Protein AF-A0A8T5JIZ9-F1 (afdb_monomer_lite)

Sequence (324 aa):
MKLLDELLSQDEPTQNFVRNAIKQELGRIDITTEAFEKAYTYAKLVKEISGLPNMECGGYLTIPKDCTDRIARDAFLASDQDVREGLFQIQAKDVIKAGKEISAKGHRVVGWWHSHGMMDTFFSNLDDQGQETVLNEIAGSNHIIISQEEEIADPQVISEGKILVISDPSNPGRRYELEFNRKPLFVQGTRFKLIEDKKISFSYGLVVNCQPGKRKPYAEIATQEYCGFCKQSTYDSRVVGVRLHDSGAFYLDETKMKEEIKKKVKMRGILSKMLGGIFGNGLGQNKLLGDEAFGDSENKSDSHESLPYAIRISNEPIPPKQKE

Radius of gyration: 26.86 Å; chains: 1; bounding box: 62×49×98 Å

Foldseek 3Di:
DVVVVVVVPPDDPQVVVVVVVCCVQVQAAAEAPAQLVLQLLLLQLQCVVLVDQFKKFKAFFKDALPDPDRYRYHGGGFFQWAIDRQDGADDLVSLVVVQVVQVVVRMGTQAMEMERRQDDADDDPRNVVVQVSNQVNRQVRAWDKDKGKDKQAQWDWDFDWQWIWTARPVHRVDIDIDGHPGRDPDDDDRIDIFIDIWIKGKHKYWYAYNHPPDGDIWIKMWIWTDDVPDPDIDIDMDTHYYDYDYPDDDDDPSVVSSVVCVRGYDHPDDPCVVVVVVDDPDDDDDDDDDDDDDDDDDDDDDDDDDDDDDGDDDPDDDPDDDDD

pLDDT: mean 81.52, std 21.02, range [32.69, 98.69]

Structure (mmCIF, N/CA/C/O backbone):
data_AF-A0A8T5JIZ9-F1
#
_entry.id   AF-A0A8T5JIZ9-F1
#
loop_
_atom_site.group_PDB
_atom_site.id
_atom_site.type_symbol
_atom_site.label_atom_id
_atom_site.label_alt_id
_atom_site.label_comp_id
_atom_site.label_asym_id
_atom_site.label_entity_id
_atom_site.label_seq_id
_atom_site.pdbx_PDB_ins_code
_atom_site.Cartn_x
_atom_site.Cartn_y
_atom_site.Cartn_z
_atom_site.occupancy
_atom_site.B_iso_or_equiv
_atom_site.auth_seq_id
_atom_site.auth_comp_id
_atom_site.auth_asym_id
_atom_site.auth_atom_id
_atom_site.pdbx_PDB_model_num
ATOM 1 N N . MET A 1 1 ? 5.053 30.537 31.139 1.00 53.56 1 MET A N 1
ATOM 2 C CA . MET A 1 1 ? 3.811 30.446 30.342 1.00 53.56 1 MET A CA 1
ATOM 3 C C . MET A 1 1 ? 3.749 29.233 29.403 1.00 53.56 1 MET A C 1
ATOM 5 O O . MET A 1 1 ? 2.670 28.975 28.917 1.00 53.56 1 MET A O 1
ATOM 9 N N . LYS A 1 2 ? 4.823 28.445 29.191 1.00 53.16 2 LYS A N 1
ATOM 10 C CA . LYS A 1 2 ? 4.775 27.205 28.376 1.00 53.16 2 LYS A CA 1
ATOM 11 C C . LYS A 1 2 ? 4.118 25.992 29.063 1.00 53.16 2 LYS A C 1
ATOM 13 O O . LYS A 1 2 ? 3.648 25.094 28.388 1.00 53.16 2 LYS A O 1
ATOM 18 N N . LEU A 1 3 ? 4.049 26.000 30.398 1.00 65.19 3 LEU A N 1
ATOM 19 C CA . LEU A 1 3 ? 3.593 24.855 31.196 1.00 65.19 3 LEU A CA 1
ATOM 20 C C . LEU A 1 3 ? 2.087 24.562 31.058 1.00 65.19 3 LEU A C 1
ATOM 22 O O . LEU A 1 3 ? 1.674 23.423 31.217 1.00 65.19 3 LEU A O 1
ATOM 26 N N . LEU A 1 4 ? 1.268 25.590 30.797 1.00 48.66 4 LEU A N 1
ATOM 27 C CA . LEU A 1 4 ? -0.185 25.434 30.693 1.00 48.66 4 LEU A CA 1
ATOM 28 C C . LEU A 1 4 ? -0.578 24.857 29.328 1.00 48.66 4 LEU A C 1
ATOM 30 O O . LEU A 1 4 ? -1.391 23.945 29.276 1.00 48.66 4 LEU A O 1
ATOM 34 N N . ASP A 1 5 ? 0.067 25.312 28.252 1.00 53.41 5 ASP A N 1
ATOM 35 C CA . ASP A 1 5 ? -0.140 24.756 26.912 1.00 53.41 5 ASP A CA 1
ATOM 36 C C . ASP A 1 5 ? 0.379 23.310 26.818 1.00 53.41 5 ASP A C 1
ATOM 38 O O . ASP A 1 5 ? -0.256 22.480 26.179 1.00 53.41 5 ASP A O 1
ATOM 42 N N . GLU A 1 6 ? 1.471 22.958 27.512 1.00 49.75 6 GLU A N 1
ATOM 43 C CA . GLU A 1 6 ? 1.947 21.565 27.643 1.00 49.75 6 GLU A CA 1
ATOM 44 C C . GLU A 1 6 ? 1.004 20.672 28.465 1.00 49.75 6 GLU A C 1
ATOM 46 O O . GLU A 1 6 ? 0.878 19.487 28.174 1.00 49.75 6 GLU A O 1
ATOM 51 N N . LEU A 1 7 ? 0.328 21.218 29.482 1.00 51.53 7 LEU A N 1
ATOM 52 C CA . LEU A 1 7 ? -0.658 20.478 30.281 1.00 51.53 7 LEU A CA 1
ATOM 53 C C . LEU A 1 7 ? -1.994 20.306 29.548 1.00 51.53 7 LEU A C 1
ATOM 55 O O . LEU A 1 7 ? -2.659 19.293 29.733 1.00 51.53 7 LEU A O 1
ATOM 59 N N . LEU A 1 8 ? -2.372 21.271 28.707 1.00 53.38 8 LEU A N 1
ATOM 60 C CA . LEU A 1 8 ? -3.592 21.227 27.895 1.00 53.38 8 LEU A CA 1
ATOM 61 C C . LEU A 1 8 ? -3.411 20.480 26.563 1.00 53.38 8 LEU A C 1
ATOM 63 O O . LEU A 1 8 ? -4.402 20.137 25.929 1.00 53.38 8 LEU A O 1
ATOM 67 N N . SER A 1 9 ? -2.168 20.218 26.144 1.00 51.88 9 SER A N 1
ATOM 68 C CA . SER A 1 9 ? -1.833 19.428 24.947 1.00 51.88 9 SER A CA 1
ATOM 69 C C . SER A 1 9 ? -1.458 17.979 25.254 1.00 51.88 9 SER A C 1
ATOM 71 O O . SER A 1 9 ? -1.006 17.263 24.360 1.00 51.88 9 SER A O 1
ATOM 73 N N . GLN A 1 10 ? -1.648 17.520 26.496 1.00 49.59 10 GLN A N 1
ATOM 74 C CA . GLN A 1 10 ? -1.549 16.094 26.783 1.00 49.59 10 GLN A CA 1
ATOM 75 C C . GLN A 1 10 ? -2.705 15.390 26.076 1.00 49.59 10 GLN A C 1
ATOM 77 O O . GLN A 1 10 ? -3.838 15.413 26.552 1.00 49.59 10 GLN A O 1
ATOM 82 N N . ASP A 1 11 ? -2.401 14.807 24.913 1.00 52.09 11 ASP A N 1
ATOM 83 C CA . ASP A 1 11 ? -3.299 13.909 24.194 1.00 52.09 11 ASP A CA 1
ATOM 84 C C . ASP A 1 11 ? -3.942 12.942 25.191 1.00 52.09 11 ASP A C 1
ATOM 86 O O . ASP A 1 11 ? -3.248 12.370 26.044 1.00 52.09 11 ASP A O 1
ATOM 90 N N . GLU A 1 12 ? -5.258 12.753 25.080 1.00 58.47 12 GLU A N 1
ATOM 91 C CA . GLU A 1 12 ? -5.979 11.858 25.978 1.00 58.47 12 GLU A CA 1
ATOM 92 C C . GLU A 1 12 ? -5.277 10.484 26.024 1.00 58.47 12 GLU A C 1
ATOM 94 O O . GLU A 1 12 ? -4.864 9.964 24.978 1.00 58.47 12 GLU A O 1
ATOM 99 N N . PRO A 1 13 ? -5.115 9.863 27.210 1.00 61.31 13 PRO A N 1
ATOM 100 C CA . PRO A 1 13 ? -4.385 8.599 27.375 1.00 61.31 13 PRO A CA 1
ATOM 101 C C . PRO A 1 13 ? -4.813 7.497 26.389 1.00 61.31 13 PRO A C 1
ATOM 103 O O . PRO A 1 13 ? -3.996 6.689 25.940 1.00 61.31 13 PRO A O 1
ATOM 106 N N . THR A 1 14 ? -6.088 7.510 26.006 1.00 60.59 14 THR A N 1
ATOM 107 C CA . THR A 1 14 ? -6.727 6.643 25.012 1.00 60.59 14 THR A CA 1
ATOM 108 C C . THR A 1 14 ? -6.141 6.800 23.605 1.00 60.59 14 THR A C 1
ATOM 110 O O . THR A 1 14 ? -5.888 5.799 22.930 1.00 60.59 14 THR A O 1
ATOM 113 N N . GLN A 1 15 ? -5.832 8.022 23.164 1.00 65.25 15 GLN A N 1
ATOM 114 C CA . GLN A 1 15 ? -5.218 8.268 21.853 1.00 65.25 15 GLN A CA 1
ATOM 115 C C . GLN A 1 15 ? -3.785 7.726 21.784 1.00 65.25 15 GLN A C 1
ATOM 117 O O . GLN A 1 15 ? -3.369 7.170 20.764 1.00 65.25 15 GLN A O 1
ATOM 122 N N . ASN A 1 16 ? -3.035 7.820 22.884 1.00 70.88 16 ASN A N 1
ATOM 123 C CA . ASN A 1 16 ? -1.671 7.296 22.954 1.00 70.88 16 ASN A CA 1
ATOM 124 C C . ASN A 1 16 ? -1.624 5.764 22.859 1.00 70.88 16 ASN A C 1
ATOM 126 O O . ASN A 1 16 ? -0.725 5.223 22.209 1.00 70.88 16 ASN A O 1
ATOM 130 N N . PHE A 1 17 ? -2.604 5.060 23.437 1.00 72.56 17 PHE A N 1
ATOM 131 C CA . PHE A 1 17 ? -2.715 3.606 23.299 1.00 72.56 17 PHE A CA 1
ATOM 132 C C . PHE A 1 17 ? -2.918 3.190 21.837 1.00 72.56 17 PHE A C 1
ATOM 134 O O . PHE A 1 17 ? -2.137 2.393 21.315 1.00 72.56 17 PHE A O 1
ATOM 141 N N . VAL A 1 18 ? -3.906 3.780 21.155 1.00 70.62 18 VAL A N 1
ATOM 142 C CA . VAL A 1 18 ? -4.209 3.481 19.744 1.00 70.62 18 VAL A CA 1
ATOM 143 C C . VAL A 1 18 ? -2.991 3.764 18.868 1.00 70.62 18 VAL A C 1
ATOM 145 O O . VAL A 1 18 ? -2.578 2.908 18.088 1.00 70.62 18 VAL A O 1
ATOM 148 N N . ARG A 1 19 ? -2.332 4.917 19.047 1.00 74.19 19 ARG A N 1
ATOM 149 C CA . ARG A 1 19 ? -1.108 5.252 18.301 1.00 74.19 19 ARG A CA 1
ATOM 150 C C . ARG A 1 19 ? 0.013 4.236 18.534 1.00 74.19 19 ARG A C 1
ATOM 152 O O . ARG A 1 19 ? 0.710 3.889 17.581 1.00 74.19 19 ARG A O 1
ATOM 159 N N . ASN A 1 20 ? 0.197 3.750 19.762 1.00 77.31 20 ASN A N 1
ATOM 160 C CA . ASN A 1 20 ? 1.211 2.741 20.078 1.00 77.31 20 ASN A CA 1
ATOM 161 C C . ASN A 1 20 ? 0.877 1.372 19.476 1.00 77.31 20 ASN A C 1
ATOM 163 O O . ASN A 1 20 ? 1.763 0.745 18.898 1.00 77.31 20 ASN A O 1
ATOM 167 N N . ALA A 1 21 ? -0.384 0.943 19.533 1.00 75.88 21 ALA A N 1
ATOM 168 C CA . ALA A 1 21 ? -0.843 -0.279 18.878 1.00 75.88 21 ALA A CA 1
ATOM 169 C C . ALA A 1 21 ? -0.662 -0.193 17.352 1.00 75.88 21 ALA A C 1
ATOM 171 O O . ALA A 1 21 ? -0.077 -1.090 16.748 1.00 75.88 21 ALA A O 1
ATOM 172 N N . ILE A 1 22 ? -1.029 0.939 16.735 1.00 76.88 22 ILE A N 1
ATOM 173 C CA . ILE A 1 22 ? -0.754 1.208 15.316 1.00 76.88 22 ILE A CA 1
ATOM 174 C C . ILE A 1 22 ? 0.750 1.139 15.041 1.00 76.88 22 ILE A C 1
ATOM 176 O O . ILE A 1 22 ? 1.154 0.545 14.054 1.00 76.88 22 ILE A O 1
ATOM 180 N N . LYS A 1 23 ? 1.614 1.712 15.888 1.00 76.94 23 LYS A N 1
ATOM 181 C CA . LYS A 1 23 ? 3.075 1.619 15.698 1.00 76.94 23 LYS A CA 1
ATOM 182 C C . LYS A 1 23 ? 3.590 0.179 15.776 1.00 76.94 23 LYS A C 1
ATOM 184 O O . LYS A 1 23 ? 4.519 -0.159 15.050 1.00 76.94 23 LYS A O 1
ATOM 189 N N . GLN A 1 24 ? 3.025 -0.655 16.644 1.00 81.44 24 GLN A N 1
ATOM 190 C CA . GLN A 1 24 ? 3.414 -2.062 16.758 1.00 81.44 24 GLN A CA 1
ATOM 191 C C . GLN A 1 24 ? 2.958 -2.871 15.537 1.00 81.44 24 GLN A C 1
ATOM 193 O O . GLN A 1 24 ? 3.751 -3.627 14.972 1.00 81.44 24 GLN A O 1
ATOM 198 N N . GLU A 1 25 ? 1.721 -2.657 15.088 1.00 85.69 25 GLU A N 1
ATOM 199 C CA . GLU A 1 25 ? 1.118 -3.389 13.970 1.00 85.69 25 GLU A CA 1
ATOM 200 C C . GLU A 1 25 ? 1.552 -2.873 12.586 1.00 85.69 25 GLU A C 1
ATOM 202 O O . GLU A 1 25 ? 1.707 -3.659 11.649 1.00 85.69 25 GLU A O 1
ATOM 207 N N . LEU A 1 26 ? 1.776 -1.564 12.454 1.00 91.38 26 LEU A N 1
ATOM 208 C CA . LEU A 1 26 ? 2.048 -0.822 11.214 1.00 91.38 26 LEU A CA 1
ATOM 209 C C . LEU A 1 26 ? 3.331 0.028 11.325 1.00 91.38 26 LEU A C 1
ATOM 211 O O . LEU A 1 26 ? 3.419 1.140 10.810 1.00 91.38 26 LEU A O 1
ATOM 215 N N . GLY A 1 27 ? 4.354 -0.488 12.011 1.00 93.25 27 GLY A N 1
ATOM 216 C CA . GLY A 1 27 ? 5.662 0.175 12.146 1.00 93.25 27 GLY A CA 1
ATOM 217 C C . GLY A 1 27 ? 6.609 -0.006 10.953 1.00 93.25 27 GLY A C 1
ATOM 218 O O . GLY A 1 27 ? 7.747 0.464 10.994 1.00 93.25 27 GLY A O 1
ATOM 219 N N . ARG A 1 28 ? 6.188 -0.752 9.927 1.00 96.56 28 ARG A N 1
ATOM 220 C CA . ARG A 1 28 ? 6.963 -1.109 8.729 1.00 96.56 28 ARG A CA 1
ATOM 221 C C . ARG A 1 28 ? 6.044 -1.617 7.625 1.00 96.56 28 ARG A C 1
ATOM 223 O O . ARG A 1 28 ? 4.983 -2.162 7.922 1.00 96.56 28 ARG A O 1
ATOM 230 N N . ILE A 1 29 ? 6.494 -1.497 6.381 1.00 97.94 29 ILE A N 1
ATOM 231 C CA . ILE A 1 29 ? 5.903 -2.201 5.241 1.00 97.94 29 ILE A CA 1
ATOM 232 C C . ILE A 1 29 ? 6.473 -3.618 5.210 1.00 97.94 29 ILE A C 1
ATOM 234 O O . ILE A 1 29 ? 7.692 -3.800 5.212 1.00 97.94 29 ILE A O 1
ATOM 238 N N . ASP A 1 30 ? 5.597 -4.613 5.152 1.00 98.00 30 ASP A N 1
ATOM 239 C CA . ASP A 1 30 ? 5.961 -6.007 4.927 1.00 98.00 30 ASP A CA 1
ATOM 240 C C . ASP A 1 30 ? 5.699 -6.356 3.448 1.00 98.00 30 ASP A C 1
ATOM 242 O O . ASP A 1 30 ? 4.573 -6.256 2.962 1.00 98.00 30 ASP A O 1
ATOM 246 N N . ILE A 1 31 ? 6.744 -6.738 2.710 1.00 98.62 31 ILE A N 1
ATOM 247 C CA . ILE A 1 31 ? 6.687 -7.031 1.268 1.00 98.62 31 ILE A CA 1
ATOM 248 C C . ILE A 1 31 ? 7.554 -8.248 0.941 1.00 98.62 31 ILE A C 1
ATOM 250 O O . ILE A 1 31 ? 8.585 -8.472 1.565 1.00 98.62 31 ILE A O 1
ATOM 254 N N . THR A 1 32 ? 7.151 -9.055 -0.030 1.00 98.62 32 THR A N 1
ATOM 255 C CA . THR A 1 32 ? 7.976 -10.161 -0.532 1.00 98.62 32 THR A CA 1
ATOM 256 C C . THR A 1 32 ? 9.166 -9.660 -1.347 1.00 98.62 32 THR A C 1
ATOM 258 O O . THR A 1 32 ? 9.094 -8.615 -1.999 1.00 98.62 32 THR A O 1
ATOM 261 N N . THR A 1 33 ? 10.257 -10.427 -1.358 1.00 98.38 33 THR A N 1
ATOM 262 C CA . THR A 1 33 ? 11.420 -10.143 -2.210 1.00 98.38 33 THR A CA 1
ATOM 263 C C . THR A 1 33 ? 11.019 -10.060 -3.685 1.00 98.38 33 THR A C 1
ATOM 265 O O . THR A 1 33 ? 11.451 -9.140 -4.371 1.00 98.38 33 THR A O 1
ATOM 268 N N . GLU A 1 34 ? 10.144 -10.948 -4.167 1.00 98.31 34 GLU A N 1
ATOM 269 C CA . GLU A 1 34 ? 9.645 -10.915 -5.548 1.00 98.31 34 GLU A CA 1
ATOM 270 C C . GLU A 1 34 ? 8.941 -9.595 -5.893 1.00 98.31 34 GLU A C 1
ATOM 272 O O . GLU A 1 34 ? 9.324 -8.936 -6.861 1.00 98.31 34 GLU A O 1
ATOM 277 N N . ALA A 1 35 ? 7.954 -9.165 -5.097 1.00 98.56 35 ALA A N 1
ATOM 278 C CA . ALA A 1 35 ? 7.239 -7.911 -5.344 1.00 98.56 35 ALA A CA 1
ATOM 279 C C . ALA A 1 35 ? 8.186 -6.703 -5.332 1.00 98.56 35 ALA A C 1
ATOM 281 O O . ALA A 1 35 ? 8.102 -5.820 -6.190 1.00 98.56 35 ALA A O 1
ATOM 282 N N . PHE A 1 36 ? 9.123 -6.689 -4.383 1.00 98.44 36 PHE A N 1
ATOM 283 C CA . PHE A 1 36 ? 10.135 -5.647 -4.273 1.00 98.44 36 PHE A CA 1
ATOM 284 C C . PHE A 1 36 ? 11.043 -5.597 -5.512 1.00 98.44 36 PHE A C 1
ATOM 286 O O . PHE A 1 36 ? 11.220 -4.538 -6.118 1.00 98.44 36 PHE A O 1
ATOM 293 N N . GLU A 1 37 ? 11.582 -6.740 -5.940 1.00 98.06 37 GLU A N 1
ATOM 294 C CA . GLU A 1 37 ? 12.436 -6.834 -7.127 1.00 98.06 37 GLU A CA 1
ATOM 295 C C . GLU A 1 37 ? 11.673 -6.498 -8.413 1.00 98.06 37 GLU A C 1
ATOM 297 O O . GLU A 1 37 ? 12.216 -5.837 -9.303 1.00 98.06 37 GLU A O 1
ATOM 302 N N . LYS A 1 38 ? 10.395 -6.869 -8.499 1.00 98.50 38 LYS A N 1
ATOM 303 C CA . LYS A 1 38 ? 9.531 -6.554 -9.638 1.00 98.50 38 LYS A CA 1
ATOM 304 C C . LYS A 1 38 ? 9.312 -5.046 -9.793 1.00 98.50 38 LYS A C 1
ATOM 306 O O . LYS A 1 38 ? 9.466 -4.539 -10.904 1.00 98.50 38 LYS A O 1
ATOM 311 N N . ALA A 1 39 ? 9.060 -4.310 -8.705 1.00 98.56 39 ALA A N 1
ATOM 312 C CA . ALA A 1 39 ? 8.958 -2.844 -8.730 1.00 98.56 39 ALA A CA 1
ATOM 313 C C . ALA A 1 39 ? 10.257 -2.176 -9.231 1.00 98.56 39 ALA A C 1
ATOM 315 O O . ALA A 1 39 ? 10.230 -1.351 -10.148 1.00 98.56 39 ALA A O 1
ATOM 316 N N . TYR A 1 40 ? 11.417 -2.589 -8.702 1.00 98.19 40 TYR A N 1
ATOM 317 C CA . TYR A 1 40 ? 12.726 -2.111 -9.177 1.00 98.19 40 TYR A CA 1
ATOM 318 C C . TYR A 1 40 ? 12.980 -2.445 -10.651 1.00 98.19 40 TYR A C 1
ATOM 320 O O . TYR A 1 40 ? 13.558 -1.644 -11.391 1.00 98.19 40 TYR A O 1
ATOM 328 N N . THR A 1 41 ? 12.548 -3.627 -11.085 1.00 98.12 41 THR A N 1
ATOM 329 C CA . THR A 1 41 ? 12.731 -4.085 -12.462 1.00 98.12 41 THR A CA 1
ATOM 330 C C . THR A 1 41 ? 11.887 -3.249 -13.416 1.00 98.12 41 THR A C 1
ATOM 332 O O . THR A 1 41 ? 12.421 -2.772 -14.413 1.00 98.12 41 THR A O 1
ATOM 335 N N . TYR A 1 42 ? 10.625 -2.952 -13.090 1.00 98.31 42 TYR A N 1
ATOM 336 C CA . TYR A 1 42 ? 9.831 -2.006 -13.880 1.00 98.31 42 TYR A CA 1
ATOM 337 C C . TYR A 1 42 ? 10.504 -0.632 -13.984 1.00 98.31 42 TYR A C 1
ATOM 339 O O . TYR A 1 42 ? 10.638 -0.124 -15.096 1.00 98.31 42 TYR A O 1
ATOM 347 N N . ALA A 1 43 ? 11.000 -0.072 -12.874 1.00 97.31 43 ALA A N 1
ATOM 348 C CA . ALA A 1 43 ? 11.698 1.218 -12.876 1.00 97.31 43 ALA A CA 1
ATOM 349 C C . ALA A 1 43 ? 12.911 1.225 -13.828 1.00 97.31 43 ALA A C 1
ATOM 351 O O . ALA A 1 43 ? 13.070 2.125 -14.656 1.00 97.31 43 ALA A O 1
ATOM 352 N N . LYS A 1 44 ? 13.749 0.181 -13.760 1.00 97.62 44 LYS A N 1
ATOM 353 C CA . LYS A 1 44 ? 14.898 -0.016 -14.661 1.00 97.62 44 LYS A CA 1
ATOM 354 C C . LYS A 1 44 ? 14.455 -0.107 -16.123 1.00 97.62 44 LYS A C 1
ATOM 356 O O . LYS A 1 44 ? 15.036 0.552 -16.985 1.00 97.62 44 LYS A O 1
ATOM 361 N N . LEU A 1 45 ? 13.448 -0.930 -16.404 1.00 97.19 45 LEU A N 1
ATOM 362 C CA . LEU A 1 45 ? 12.985 -1.207 -17.762 1.00 97.19 45 LEU A CA 1
ATOM 363 C C . LEU A 1 45 ? 12.300 0.004 -18.401 1.00 97.19 45 LEU A C 1
ATOM 365 O O . LEU A 1 45 ? 12.479 0.243 -19.592 1.00 97.19 45 LEU A O 1
ATOM 369 N N . VAL A 1 46 ? 11.561 0.801 -17.629 1.00 96.00 46 VAL A N 1
ATOM 370 C CA . VAL A 1 46 ? 10.945 2.046 -18.111 1.00 96.00 46 VAL A CA 1
ATOM 371 C C . VAL A 1 46 ? 12.009 3.063 -18.523 1.00 96.00 46 VAL A C 1
ATOM 373 O O . VAL A 1 46 ? 11.904 3.646 -19.606 1.00 96.00 46 VAL A O 1
ATOM 376 N N . LYS A 1 47 ? 13.073 3.229 -17.729 1.00 95.31 47 LYS A N 1
ATOM 377 C CA . LYS A 1 47 ? 14.245 4.027 -18.122 1.00 95.31 47 LYS A CA 1
ATOM 378 C C . LYS A 1 47 ? 14.896 3.486 -19.399 1.00 95.31 47 LYS A C 1
ATOM 380 O O . LYS A 1 47 ? 15.213 4.262 -20.294 1.00 95.31 47 LYS A O 1
ATOM 385 N N . GLU A 1 48 ? 15.098 2.171 -19.495 1.00 95.44 48 GLU A N 1
ATOM 386 C CA . GLU A 1 48 ? 15.712 1.543 -20.675 1.00 95.44 48 GLU A CA 1
ATOM 387 C C . GLU A 1 48 ? 14.888 1.788 -21.948 1.00 95.44 48 GLU A C 1
ATOM 389 O O . GLU A 1 48 ? 15.440 2.184 -22.971 1.00 95.44 48 GLU A O 1
ATOM 394 N N . ILE A 1 49 ? 13.568 1.586 -21.881 1.00 94.88 49 ILE A N 1
ATOM 395 C CA . ILE A 1 49 ? 12.658 1.747 -23.024 1.00 94.88 49 ILE A CA 1
ATOM 396 C C . ILE A 1 49 ? 12.542 3.217 -23.436 1.00 94.88 49 ILE A C 1
ATOM 398 O O . ILE A 1 49 ? 12.532 3.519 -24.628 1.00 94.88 49 ILE A O 1
ATOM 402 N N . SER A 1 50 ? 12.418 4.124 -22.464 1.00 93.38 50 SER A N 1
ATOM 403 C CA . SER A 1 50 ? 12.247 5.554 -22.740 1.00 93.38 50 SER A CA 1
ATOM 404 C C . SER A 1 50 ? 13.544 6.236 -23.171 1.00 93.38 50 SER A C 1
ATOM 406 O O . SER A 1 50 ? 13.494 7.233 -23.881 1.00 93.38 50 SER A O 1
ATOM 408 N N . GLY A 1 51 ? 14.703 5.738 -22.730 1.00 93.19 51 GLY A N 1
ATOM 409 C CA . GLY A 1 51 ? 15.989 6.418 -22.888 1.00 93.19 51 GLY A CA 1
ATOM 410 C C . GLY A 1 51 ? 16.138 7.681 -22.029 1.00 93.19 51 GLY A C 1
ATOM 411 O O . GLY A 1 51 ? 17.143 8.379 -22.160 1.00 93.19 51 GLY A O 1
ATOM 412 N N . LEU A 1 52 ? 15.170 7.985 -21.154 1.00 92.06 52 LEU A N 1
ATOM 413 C CA . LEU A 1 52 ? 15.170 9.174 -20.302 1.00 92.06 52 LEU A CA 1
ATOM 414 C C . LEU A 1 52 ? 15.547 8.806 -18.858 1.00 92.06 52 LEU A C 1
ATOM 416 O O . LEU A 1 52 ? 15.023 7.830 -18.316 1.00 92.06 52 LEU A O 1
ATOM 420 N N . PRO A 1 53 ? 16.459 9.557 -18.214 1.00 92.62 53 PRO A N 1
ATOM 421 C CA . PRO A 1 53 ? 17.013 9.181 -16.915 1.00 92.62 53 PRO A CA 1
ATOM 422 C C . PRO A 1 53 ? 15.987 9.240 -15.780 1.00 92.62 53 PRO A C 1
ATOM 424 O O . PRO A 1 53 ? 16.064 8.427 -14.862 1.00 92.62 53 PRO A O 1
ATOM 427 N N . ASN A 1 54 ? 15.033 10.169 -15.840 1.00 94.00 54 ASN A N 1
ATOM 428 C CA . ASN A 1 54 ? 14.092 10.437 -14.750 1.00 94.00 54 ASN A CA 1
ATOM 429 C C . ASN A 1 54 ? 12.654 10.071 -15.137 1.00 94.00 54 ASN A C 1
ATOM 431 O O . ASN A 1 54 ? 11.701 10.703 -14.685 1.00 94.00 54 ASN A O 1
ATOM 435 N N . MET A 1 55 ? 12.498 9.075 -16.014 1.00 94.62 55 MET A N 1
ATOM 436 C CA . MET A 1 55 ? 11.180 8.551 -16.340 1.00 94.62 55 MET A CA 1
ATOM 437 C C . MET A 1 55 ? 10.624 7.775 -15.148 1.00 94.62 55 MET A C 1
ATOM 439 O O . MET A 1 55 ? 11.269 6.854 -14.641 1.00 94.62 55 MET A O 1
ATOM 443 N N . GLU A 1 56 ? 9.422 8.150 -14.733 1.00 95.06 56 GLU A N 1
ATOM 444 C CA . GLU A 1 56 ? 8.722 7.523 -13.622 1.00 95.06 56 GLU A CA 1
ATOM 445 C C . GLU A 1 56 ? 7.692 6.510 -14.122 1.00 95.06 56 GLU A C 1
ATOM 447 O O . GLU A 1 56 ? 7.203 6.582 -15.248 1.00 95.06 56 GLU A O 1
ATOM 452 N N . CYS A 1 57 ? 7.367 5.536 -13.286 1.00 96.88 57 CYS A N 1
ATOM 453 C CA . CYS A 1 57 ? 6.256 4.618 -13.470 1.00 96.88 57 CYS A CA 1
ATOM 454 C C . CYS A 1 57 ? 5.786 4.155 -12.100 1.00 96.88 57 CYS A C 1
ATOM 456 O O . CYS A 1 57 ? 6.533 4.245 -11.126 1.00 96.88 57 CYS A O 1
ATOM 458 N N . GLY A 1 58 ? 4.573 3.628 -12.026 1.00 97.44 58 GLY A N 1
ATOM 459 C CA . GLY A 1 58 ? 4.057 3.119 -10.771 1.00 97.44 58 GLY A CA 1
ATOM 460 C C . GLY A 1 58 ? 2.938 2.112 -10.921 1.00 97.44 58 GLY A C 1
ATOM 461 O O . GLY A 1 58 ? 2.616 1.617 -12.008 1.00 97.44 58 GLY A O 1
ATOM 462 N N . GLY A 1 59 ? 2.374 1.758 -9.781 1.00 97.88 59 GLY A N 1
ATOM 463 C CA . GLY A 1 59 ? 1.487 0.627 -9.665 1.00 97.88 59 GLY A CA 1
ATOM 464 C C . GLY A 1 59 ? 0.975 0.408 -8.254 1.00 97.88 59 GLY A C 1
ATOM 465 O O . GLY A 1 59 ? 1.036 1.282 -7.395 1.00 97.88 59 GLY A O 1
ATOM 466 N N . TYR A 1 60 ? 0.465 -0.794 -8.027 1.00 98.56 60 TYR A N 1
ATOM 467 C CA . TYR A 1 60 ? -0.189 -1.189 -6.788 1.00 98.56 60 TYR A CA 1
ATOM 468 C C . TYR A 1 60 ? 0.564 -2.335 -6.129 1.00 98.56 60 TYR A C 1
ATOM 470 O O . TYR A 1 60 ? 1.062 -3.236 -6.805 1.00 98.56 60 TYR A O 1
ATOM 478 N N . LEU A 1 61 ? 0.634 -2.309 -4.804 1.00 98.69 61 LEU A N 1
ATOM 479 C CA . LEU A 1 61 ? 1.072 -3.443 -4.002 1.00 98.69 61 LEU A CA 1
ATOM 480 C C . LEU A 1 61 ? -0.150 -4.302 -3.692 1.00 98.69 61 LEU A C 1
ATOM 482 O O . LEU A 1 61 ? -1.188 -3.781 -3.274 1.00 98.69 61 LEU A O 1
ATOM 486 N N . THR A 1 62 ? -0.048 -5.609 -3.924 1.00 98.56 62 THR A N 1
ATOM 487 C CA . THR A 1 62 ? -1.215 -6.498 -3.862 1.00 98.56 62 THR A CA 1
ATOM 488 C C . THR A 1 62 ? -0.970 -7.753 -3.040 1.00 98.56 62 THR A C 1
ATOM 490 O O . THR A 1 62 ? 0.168 -8.203 -2.882 1.00 98.56 62 THR A O 1
ATOM 493 N N . ILE A 1 63 ? -2.061 -8.315 -2.519 1.00 98.19 63 ILE A N 1
ATOM 494 C CA . ILE A 1 63 ? -2.095 -9.592 -1.794 1.00 98.19 63 ILE A CA 1
ATOM 495 C C . ILE A 1 63 ? -3.304 -10.420 -2.245 1.00 98.19 63 ILE A C 1
ATOM 497 O O . ILE A 1 63 ? -4.280 -9.833 -2.718 1.00 98.19 63 ILE A O 1
ATOM 501 N N . PRO A 1 64 ? -3.298 -11.754 -2.092 1.00 97.75 64 PRO A N 1
ATOM 502 C CA . PRO A 1 64 ? -4.493 -12.569 -2.288 1.00 97.75 64 PRO A CA 1
ATOM 503 C C . PRO A 1 64 ? -5.644 -12.077 -1.404 1.00 97.75 64 PRO A C 1
ATOM 505 O O . PRO A 1 64 ? -5.426 -11.720 -0.245 1.00 97.75 64 PRO A O 1
ATOM 508 N N . LYS A 1 65 ? -6.872 -12.060 -1.934 1.00 96.25 65 LYS A N 1
ATOM 509 C CA . LYS A 1 65 ? -8.050 -11.535 -1.216 1.00 96.25 65 LYS A CA 1
ATOM 510 C C . LYS A 1 65 ? -8.282 -12.200 0.135 1.00 96.25 65 LYS A C 1
ATOM 512 O O . LYS A 1 65 ? -8.582 -11.504 1.098 1.00 96.25 65 LYS A O 1
ATOM 517 N N . ASP A 1 66 ? -8.089 -13.512 0.186 1.00 94.81 66 ASP A N 1
ATOM 518 C CA . ASP A 1 66 ? -8.372 -14.333 1.365 1.00 94.81 66 ASP A CA 1
ATOM 519 C C . ASP A 1 66 ? -7.226 -14.308 2.389 1.00 94.81 66 ASP A C 1
ATOM 521 O O . ASP A 1 66 ? -7.279 -14.980 3.418 1.00 94.81 66 ASP A O 1
ATOM 525 N N . CYS A 1 67 ? -6.162 -13.544 2.117 1.00 94.38 67 CYS A N 1
ATOM 526 C CA . CYS A 1 67 ? -5.032 -13.431 3.018 1.00 94.38 67 CYS A CA 1
ATOM 527 C C . CYS A 1 67 ? -5.311 -12.426 4.145 1.00 94.38 67 CYS A C 1
ATOM 529 O O . CYS A 1 67 ? -5.666 -11.264 3.908 1.00 94.38 67 CYS A O 1
ATOM 531 N N . THR A 1 68 ? -5.113 -12.892 5.378 1.00 91.12 68 THR A N 1
ATOM 532 C CA . THR A 1 68 ? -5.299 -12.108 6.605 1.00 91.12 68 THR A CA 1
ATOM 533 C C . THR A 1 68 ? -4.031 -11.396 7.063 1.00 91.12 68 THR A C 1
ATOM 535 O O . THR A 1 68 ? -4.115 -10.479 7.876 1.00 91.12 68 THR A O 1
ATOM 538 N N . ASP A 1 69 ? -2.856 -11.815 6.583 1.00 94.75 69 ASP A N 1
ATOM 539 C CA . ASP A 1 69 ? -1.635 -11.049 6.815 1.00 94.75 69 ASP A CA 1
ATOM 540 C C . ASP A 1 69 ? -1.580 -9.810 5.908 1.00 94.75 69 ASP A C 1
ATOM 542 O O . ASP A 1 69 ? -2.458 -9.552 5.080 1.00 94.75 69 ASP A O 1
ATOM 546 N N . ARG A 1 70 ? -0.547 -8.998 6.119 1.00 95.44 70 ARG A N 1
ATOM 547 C CA . ARG A 1 70 ? -0.369 -7.707 5.450 1.00 95.44 70 ARG A CA 1
ATOM 548 C C . ARG A 1 70 ? 0.821 -7.715 4.493 1.00 95.44 70 ARG A C 1
ATOM 550 O O . ARG A 1 70 ? 1.297 -6.659 4.105 1.00 95.44 70 ARG A O 1
ATOM 557 N N . ILE A 1 71 ? 1.330 -8.892 4.127 1.00 98.00 71 ILE A N 1
ATOM 558 C CA . ILE A 1 71 ? 2.563 -9.007 3.347 1.00 98.00 71 ILE A CA 1
ATOM 559 C C . ILE A 1 71 ? 2.239 -8.790 1.870 1.00 98.00 71 ILE A C 1
ATOM 561 O O . ILE A 1 71 ? 1.638 -9.665 1.242 1.00 98.00 71 ILE A O 1
ATOM 565 N N . ALA A 1 72 ? 2.669 -7.660 1.304 1.00 98.50 72 ALA A N 1
ATOM 566 C CA . ALA A 1 72 ? 2.549 -7.377 -0.125 1.00 98.50 72 ALA A CA 1
ATOM 567 C C . ALA A 1 72 ? 3.300 -8.441 -0.950 1.00 98.50 72 ALA A C 1
ATOM 569 O O . ALA A 1 72 ? 4.517 -8.597 -0.841 1.00 98.50 72 ALA A O 1
ATOM 570 N N . ARG A 1 73 ? 2.573 -9.201 -1.771 1.00 98.38 73 ARG A N 1
ATOM 571 C CA . ARG A 1 73 ? 3.089 -10.370 -2.507 1.00 98.38 73 ARG A CA 1
ATOM 572 C C . ARG A 1 73 ? 3.361 -10.110 -3.976 1.00 98.38 73 ARG A C 1
ATOM 574 O O . ARG A 1 73 ? 4.141 -10.841 -4.565 1.00 98.38 73 ARG A O 1
ATOM 581 N N . ASP A 1 74 ? 2.766 -9.071 -4.553 1.00 98.62 74 ASP A N 1
ATOM 582 C CA . ASP A 1 74 ? 3.056 -8.676 -5.930 1.00 98.62 74 ASP A CA 1
ATOM 583 C C . ASP A 1 74 ? 3.079 -7.149 -6.094 1.00 98.62 74 ASP A C 1
ATOM 585 O O . ASP A 1 74 ? 2.361 -6.422 -5.399 1.00 98.62 74 ASP A O 1
ATOM 589 N N . ALA A 1 75 ? 3.891 -6.686 -7.046 1.00 98.56 75 ALA A N 1
ATOM 590 C CA . ALA A 1 75 ? 3.924 -5.318 -7.544 1.00 98.56 75 ALA A CA 1
ATOM 591 C C . ALA A 1 75 ? 3.255 -5.269 -8.923 1.00 98.56 75 ALA A C 1
ATOM 593 O O . ALA A 1 75 ? 3.795 -5.711 -9.939 1.00 98.56 75 ALA A O 1
ATOM 594 N N . PHE A 1 76 ? 2.049 -4.717 -8.950 1.00 98.38 76 PHE A N 1
ATOM 595 C CA . PHE A 1 76 ? 1.190 -4.664 -10.119 1.00 98.38 76 PHE A CA 1
ATOM 596 C C . PHE A 1 76 ? 1.380 -3.347 -10.877 1.00 98.38 76 PHE A C 1
ATOM 598 O O . PHE A 1 76 ? 1.060 -2.297 -10.331 1.00 98.38 76 PHE A O 1
ATOM 605 N N . LEU A 1 77 ? 1.848 -3.367 -12.129 1.00 98.00 77 LEU A N 1
ATOM 606 C CA . LEU A 1 77 ? 2.009 -2.142 -12.925 1.00 98.00 77 LEU A CA 1
ATOM 607 C C . LEU A 1 77 ? 0.642 -1.534 -13.291 1.00 98.00 77 LEU A C 1
ATOM 609 O O . LEU A 1 77 ? -0.198 -2.219 -13.890 1.00 98.00 77 LEU A O 1
ATOM 613 N N . ALA A 1 78 ? 0.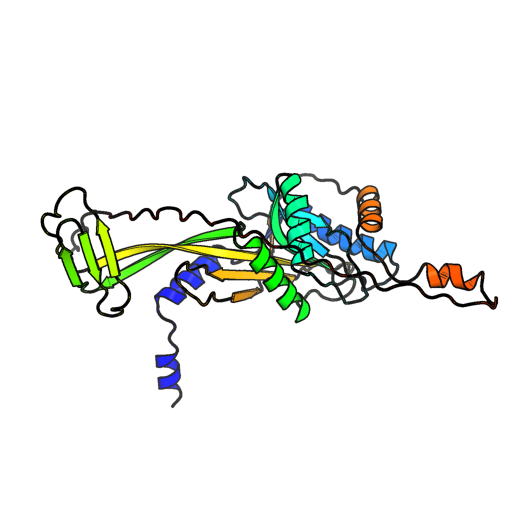427 -0.253 -12.971 1.00 96.81 78 ALA A N 1
ATOM 614 C CA . ALA A 1 78 ? -0.812 0.449 -13.306 1.00 96.81 78 ALA A CA 1
ATOM 615 C C . ALA A 1 78 ? -1.012 0.536 -14.829 1.00 96.81 78 ALA A C 1
ATOM 617 O O . ALA A 1 78 ? -0.053 0.621 -15.597 1.00 96.81 78 ALA A O 1
ATOM 618 N N . SER A 1 79 ? -2.262 0.500 -15.280 1.00 95.62 79 SER A N 1
ATOM 619 C CA . SER A 1 79 ? -2.612 0.608 -16.701 1.00 95.62 79 SER A CA 1
ATOM 620 C C . SER A 1 79 ? -2.822 2.070 -17.107 1.00 95.62 79 SER A C 1
ATOM 622 O O . SER A 1 79 ? -3.194 2.891 -16.278 1.00 95.62 79 SER A O 1
ATOM 624 N N . ASP A 1 80 ? -2.647 2.376 -18.395 1.00 92.56 80 ASP A N 1
ATOM 625 C CA . ASP A 1 80 ? -2.926 3.691 -18.995 1.00 92.56 80 ASP A CA 1
ATOM 626 C C . ASP A 1 80 ? -2.144 4.884 -18.406 1.00 92.56 80 ASP A C 1
ATOM 628 O O . ASP A 1 80 ? -2.597 6.023 -18.518 1.00 92.56 80 ASP A O 1
ATOM 632 N N . GLN A 1 81 ? -0.956 4.650 -17.842 1.00 91.62 81 GLN A N 1
ATOM 633 C CA . GLN A 1 81 ? -0.135 5.697 -17.223 1.00 91.62 81 GLN A CA 1
ATOM 634 C C . GLN A 1 81 ? 0.319 6.726 -18.274 1.00 91.62 81 GLN A C 1
ATOM 636 O O . GLN A 1 81 ? 0.948 6.342 -19.262 1.00 91.62 81 GLN A O 1
ATOM 641 N N . ASP A 1 82 ? 0.042 8.019 -18.067 1.00 88.31 82 ASP A N 1
ATOM 642 C CA . ASP A 1 82 ? 0.687 9.120 -18.810 1.00 88.31 82 ASP A CA 1
ATOM 643 C C . ASP A 1 82 ? 1.941 9.535 -18.039 1.00 88.31 82 ASP A C 1
ATOM 645 O O . ASP A 1 82 ? 1.888 10.402 -17.168 1.00 88.31 82 ASP A O 1
ATOM 649 N N . VAL A 1 83 ? 3.054 8.854 -18.308 1.00 84.88 83 VAL A N 1
ATOM 650 C CA . VAL A 1 83 ? 4.308 9.083 -17.583 1.00 84.88 83 VAL A CA 1
ATOM 651 C C . VAL A 1 83 ? 5.083 10.236 -18.198 1.00 84.88 83 VAL A C 1
ATOM 653 O O . VAL A 1 83 ? 5.199 10.356 -19.424 1.00 84.88 83 VAL A O 1
ATOM 656 N N . ARG A 1 84 ? 5.626 11.092 -17.335 1.00 82.75 84 ARG A N 1
ATOM 657 C CA . ARG A 1 84 ? 6.512 12.191 -17.720 1.00 82.75 84 ARG A CA 1
ATOM 658 C C . ARG A 1 84 ? 7.729 12.199 -16.812 1.00 82.75 84 ARG A C 1
ATOM 660 O O . ARG A 1 84 ? 7.768 11.543 -15.775 1.00 82.75 84 ARG A O 1
ATOM 667 N N . GLU A 1 85 ? 8.743 12.933 -17.240 1.00 83.75 85 GLU A N 1
ATOM 668 C CA . GLU A 1 85 ? 9.972 13.075 -16.474 1.00 83.75 85 GLU A CA 1
ATOM 669 C C . GLU A 1 85 ? 9.680 13.817 -15.157 1.00 83.75 85 GLU A C 1
ATOM 671 O O . GLU A 1 85 ? 9.195 14.949 -15.188 1.00 83.75 85 GLU A O 1
ATOM 676 N N . GLY A 1 86 ? 9.918 13.153 -14.020 1.00 83.19 86 GLY A N 1
ATOM 677 C CA . GLY A 1 86 ? 9.643 13.688 -12.679 1.00 83.19 86 GLY A CA 1
ATOM 678 C C . GLY A 1 86 ? 8.162 13.894 -12.337 1.00 83.19 86 GLY A C 1
ATOM 679 O O . GLY A 1 86 ? 7.853 14.737 -11.496 1.00 83.19 86 GLY A O 1
ATOM 680 N N . LEU A 1 87 ? 7.241 13.211 -13.027 1.00 86.44 87 LEU A N 1
ATOM 681 C CA . LEU A 1 87 ? 5.818 13.277 -12.704 1.00 86.44 87 LEU A CA 1
ATOM 682 C C . LEU A 1 87 ? 5.133 11.928 -12.927 1.00 86.44 87 LEU A C 1
ATOM 684 O O . LEU A 1 87 ? 4.878 11.513 -14.064 1.00 86.44 87 LEU A O 1
ATOM 688 N N . PHE A 1 88 ? 4.727 11.326 -11.818 1.00 88.19 88 PHE A N 1
ATOM 689 C CA . PHE A 1 88 ? 3.735 10.270 -11.745 1.00 88.19 88 PHE A CA 1
ATOM 690 C C . PHE A 1 88 ? 2.546 10.757 -10.906 1.00 88.19 88 PHE A C 1
ATOM 692 O O . PHE A 1 88 ? 2.723 11.356 -9.851 1.00 88.19 88 PHE A O 1
ATOM 699 N N . GLN A 1 89 ? 1.320 10.539 -11.385 1.00 91.69 89 GLN A N 1
ATOM 700 C CA . GLN A 1 89 ? 0.109 10.954 -10.677 1.00 91.69 89 GLN A CA 1
ATOM 701 C C . GLN A 1 89 ? -0.888 9.801 -10.617 1.00 91.69 89 GLN A C 1
ATOM 703 O O . GLN A 1 89 ? -1.242 9.225 -11.646 1.00 91.69 89 GLN A O 1
ATOM 708 N N . ILE A 1 90 ? -1.388 9.522 -9.415 1.00 90.75 90 ILE A N 1
ATOM 709 C CA . ILE A 1 90 ? -2.509 8.610 -9.190 1.00 90.75 90 ILE A CA 1
ATOM 710 C C . ILE A 1 90 ? -3.793 9.424 -9.045 1.00 90.75 90 ILE A C 1
ATOM 712 O O . ILE A 1 90 ? -3.831 10.422 -8.330 1.00 90.75 90 ILE A O 1
ATOM 716 N N . GLN A 1 91 ? -4.861 8.982 -9.708 1.00 93.75 91 GLN A N 1
ATOM 717 C CA . GLN A 1 91 ? -6.206 9.525 -9.529 1.00 93.75 91 GLN A CA 1
ATOM 718 C C . GLN A 1 91 ? -7.135 8.446 -8.969 1.00 93.75 91 GLN A C 1
ATOM 720 O O . GLN A 1 91 ? -6.989 7.268 -9.298 1.00 93.75 91 GLN A O 1
ATOM 725 N N . ALA A 1 92 ? -8.144 8.846 -8.192 1.00 93.44 92 ALA A N 1
ATOM 726 C CA . ALA A 1 92 ? -9.123 7.936 -7.586 1.00 93.44 92 ALA A CA 1
ATOM 727 C C . ALA A 1 92 ? -9.743 6.956 -8.601 1.00 93.44 92 ALA A C 1
ATOM 729 O O . ALA A 1 92 ? -9.766 5.744 -8.391 1.00 93.44 92 ALA A O 1
ATOM 730 N N . LYS A 1 93 ? -10.149 7.462 -9.774 1.00 95.00 93 LYS A N 1
ATOM 731 C CA . LYS A 1 93 ? -10.720 6.644 -10.860 1.00 95.00 93 LYS A CA 1
ATOM 732 C C . LYS A 1 93 ? -9.784 5.515 -11.319 1.00 95.00 93 LYS A C 1
ATOM 734 O O . LYS A 1 93 ? -10.253 4.434 -11.679 1.00 95.00 93 LYS A O 1
ATOM 739 N N . ASP A 1 94 ? -8.474 5.761 -11.300 1.00 93.69 94 ASP A N 1
ATOM 740 C CA . ASP A 1 94 ? -7.464 4.799 -11.728 1.00 93.69 94 ASP A CA 1
ATOM 741 C C . ASP A 1 94 ? -7.266 3.734 -10.647 1.00 93.69 94 ASP A C 1
ATOM 743 O O . ASP A 1 94 ? -7.181 2.551 -10.976 1.00 93.69 94 ASP A O 1
ATOM 747 N N . VAL A 1 95 ? -7.323 4.126 -9.365 1.00 94.81 95 VAL A N 1
ATOM 748 C CA . VAL A 1 95 ? -7.326 3.192 -8.226 1.00 94.81 95 VAL A CA 1
ATOM 749 C C . VAL A 1 95 ? -8.543 2.273 -8.279 1.00 94.81 95 VAL A C 1
ATOM 751 O O . VAL A 1 95 ? -8.381 1.059 -8.192 1.00 94.81 95 VAL A O 1
ATOM 754 N N . ILE A 1 96 ? -9.747 2.804 -8.513 1.00 94.19 96 ILE A N 1
ATOM 755 C CA . ILE A 1 96 ? -10.974 1.998 -8.635 1.00 94.19 96 ILE A CA 1
ATOM 756 C C . ILE A 1 96 ? -10.868 1.019 -9.812 1.00 94.19 96 ILE A C 1
ATOM 758 O O . ILE A 1 96 ? -11.188 -0.168 -9.683 1.00 94.19 96 ILE A O 1
ATOM 762 N N . LYS A 1 97 ? -10.415 1.496 -10.979 1.00 95.75 97 LYS A N 1
ATOM 763 C CA . LYS A 1 97 ? -10.249 0.664 -12.181 1.00 95.75 97 LYS A CA 1
ATOM 764 C C . LYS A 1 97 ? -9.230 -0.452 -11.948 1.00 95.75 97 LYS A C 1
ATOM 766 O O . LYS A 1 97 ? -9.519 -1.611 -12.252 1.00 95.75 97 LYS A O 1
ATOM 771 N N . ALA A 1 98 ? -8.068 -0.124 -11.389 1.00 95.19 98 ALA A N 1
ATOM 772 C CA . ALA A 1 98 ? -7.040 -1.100 -11.058 1.00 95.19 98 ALA A CA 1
ATOM 773 C C . ALA A 1 98 ? -7.515 -2.074 -9.977 1.00 95.19 98 ALA A C 1
ATOM 775 O O . ALA A 1 98 ? -7.311 -3.276 -10.111 1.00 95.19 98 ALA A O 1
ATOM 776 N N . GLY A 1 99 ? -8.226 -1.582 -8.963 1.00 95.94 99 GLY A N 1
ATOM 777 C CA . GLY A 1 99 ? -8.853 -2.386 -7.921 1.00 95.94 99 GLY A CA 1
ATOM 778 C C . GLY A 1 99 ? -9.777 -3.447 -8.509 1.00 95.94 99 GLY A C 1
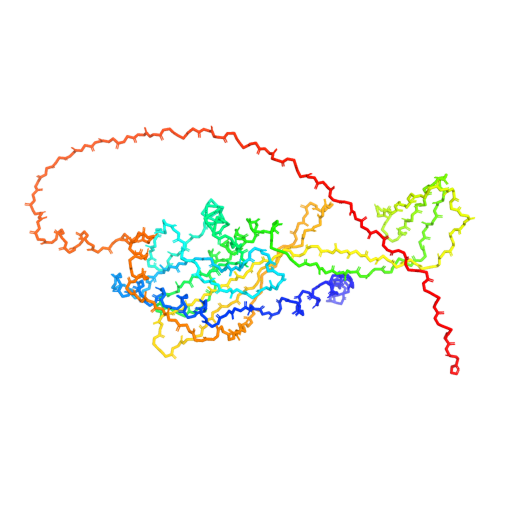ATOM 779 O O . GLY A 1 99 ? -9.666 -4.612 -8.141 1.00 95.94 99 GLY A O 1
ATOM 780 N N . LYS A 1 100 ? -10.615 -3.099 -9.496 1.00 96.44 100 LYS A N 1
ATOM 781 C CA . LYS A 1 100 ? -11.451 -4.069 -10.230 1.00 96.44 100 LYS A CA 1
ATOM 782 C C . LYS A 1 100 ? -10.614 -5.092 -11.006 1.00 96.44 100 LYS A C 1
ATOM 784 O O . LYS A 1 100 ? -10.906 -6.285 -10.934 1.00 96.44 100 LYS A O 1
ATOM 789 N N . GLU A 1 101 ? -9.566 -4.658 -11.710 1.00 96.94 101 GLU A N 1
ATOM 790 C CA . GLU A 1 101 ? -8.677 -5.556 -12.468 1.00 96.94 101 GLU A CA 1
ATOM 791 C C . GLU A 1 101 ? -7.938 -6.551 -11.554 1.00 96.94 101 GLU A C 1
ATOM 793 O O . GLU A 1 101 ? -7.894 -7.751 -11.829 1.00 96.94 101 GLU A O 1
ATOM 798 N N . ILE A 1 102 ? -7.375 -6.061 -10.451 1.00 97.50 102 ILE A N 1
ATOM 799 C CA . ILE A 1 102 ? -6.650 -6.841 -9.440 1.00 97.50 102 ILE A CA 1
ATOM 800 C C . ILE A 1 102 ? -7.621 -7.786 -8.716 1.00 97.50 102 ILE A C 1
ATOM 802 O O . ILE A 1 102 ? -7.331 -8.968 -8.525 1.00 97.50 102 ILE A O 1
ATOM 806 N N . SER A 1 103 ? -8.822 -7.296 -8.409 1.00 96.94 103 SER A N 1
ATOM 807 C CA . SER A 1 103 ? -9.912 -8.061 -7.804 1.00 96.94 103 SER A CA 1
ATOM 808 C C . SER A 1 103 ? -10.346 -9.243 -8.670 1.00 96.94 103 SER A C 1
ATOM 810 O O . SER A 1 103 ? -10.510 -10.353 -8.153 1.00 96.94 103 SER A O 1
ATOM 812 N N . ALA A 1 104 ? -10.459 -9.051 -9.986 1.00 97.31 104 ALA A N 1
ATOM 813 C CA . ALA A 1 104 ? -10.769 -10.123 -10.933 1.00 97.31 104 ALA A CA 1
ATOM 814 C C . ALA A 1 104 ? -9.685 -11.218 -10.982 1.00 97.31 104 ALA A C 1
ATOM 816 O O . ALA A 1 104 ? -9.979 -12.357 -11.333 1.00 97.31 104 ALA A O 1
ATOM 817 N N . LYS A 1 105 ? -8.448 -10.899 -10.579 1.00 97.62 105 LYS A N 1
ATOM 818 C CA . LYS A 1 105 ? -7.324 -11.845 -10.464 1.00 97.62 105 LYS A CA 1
ATOM 819 C C . LYS A 1 105 ? -7.232 -12.502 -9.080 1.00 97.62 105 LYS A C 1
ATOM 821 O O . LYS A 1 105 ? -6.219 -13.121 -8.774 1.00 97.62 105 LYS A O 1
ATOM 826 N N . GLY A 1 106 ? -8.241 -12.349 -8.218 1.00 97.62 106 GLY A N 1
ATOM 827 C CA . GLY A 1 106 ? -8.254 -12.937 -6.870 1.00 97.62 106 GLY A CA 1
ATOM 828 C C . GLY A 1 106 ? -7.385 -12.199 -5.846 1.00 97.62 106 GLY A C 1
ATOM 829 O O . GLY A 1 106 ? -7.081 -12.747 -4.790 1.00 97.62 106 GLY A O 1
ATOM 830 N N . HIS A 1 107 ? -6.991 -10.958 -6.137 1.00 98.38 107 HIS A N 1
ATOM 831 C CA . HIS A 1 107 ? -6.127 -10.149 -5.278 1.00 98.38 107 HIS A CA 1
ATOM 832 C C . HIS A 1 107 ? -6.850 -8.892 -4.774 1.00 98.38 107 HIS A C 1
ATOM 834 O O . HIS A 1 107 ? -7.906 -8.516 -5.282 1.00 98.38 107 HIS A O 1
ATOM 840 N N . ARG A 1 108 ? -6.290 -8.232 -3.763 1.00 97.62 108 ARG A N 1
ATOM 841 C CA . ARG A 1 108 ? -6.699 -6.908 -3.280 1.00 97.62 108 ARG A CA 1
ATOM 842 C C . ARG A 1 108 ? -5.490 -5.988 -3.167 1.00 97.62 108 ARG A C 1
ATOM 844 O O . ARG A 1 108 ? -4.357 -6.455 -3.043 1.00 97.62 108 ARG A O 1
ATOM 851 N N . VAL A 1 109 ? -5.745 -4.687 -3.231 1.00 98.12 109 VAL A N 1
ATOM 852 C CA . VAL A 1 109 ? -4.724 -3.644 -3.092 1.00 98.12 109 VAL A CA 1
ATOM 853 C C . VAL A 1 109 ? -4.464 -3.392 -1.606 1.00 98.12 109 VAL A C 1
ATOM 855 O O . VAL A 1 109 ? -5.410 -3.284 -0.829 1.00 98.12 109 VAL A O 1
ATOM 858 N N . VAL A 1 110 ? -3.190 -3.305 -1.219 1.00 98.25 110 VAL A N 1
ATOM 859 C CA . VAL A 1 110 ? -2.751 -2.931 0.145 1.00 98.25 110 VAL A CA 1
ATOM 860 C C . VAL A 1 110 ? -1.943 -1.635 0.172 1.00 98.25 110 VAL A C 1
ATOM 862 O O . VAL A 1 110 ? -1.578 -1.142 1.236 1.00 98.25 110 VAL A O 1
ATOM 865 N N . GLY A 1 111 ? -1.651 -1.085 -1.003 1.00 98.44 111 GLY A N 1
ATOM 866 C CA . GLY A 1 111 ? -0.915 0.154 -1.168 1.00 98.44 111 GLY A CA 1
ATOM 867 C C . GLY A 1 111 ? -0.500 0.378 -2.613 1.00 98.44 111 GLY A C 1
ATOM 868 O O . GLY A 1 111 ? -0.993 -0.281 -3.532 1.00 98.44 111 GLY A O 1
ATOM 869 N N . TRP A 1 112 ? 0.444 1.281 -2.814 1.00 98.69 112 TRP A N 1
ATOM 870 C CA . TRP A 1 112 ? 0.957 1.664 -4.117 1.00 98.69 112 TRP A CA 1
ATOM 871 C C . TRP A 1 112 ? 2.473 1.802 -4.101 1.00 98.69 112 TRP A C 1
ATOM 873 O O . TRP A 1 112 ? 3.122 1.823 -3.053 1.00 98.69 112 TRP A O 1
ATOM 883 N N . TRP A 1 113 ? 3.035 1.831 -5.301 1.00 98.62 113 TRP A N 1
ATOM 884 C CA . TRP A 1 113 ? 4.448 2.077 -5.499 1.00 98.62 113 TRP A CA 1
ATOM 885 C C . TRP A 1 113 ? 4.672 2.933 -6.738 1.00 98.62 113 TRP A C 1
ATOM 887 O O . TRP A 1 113 ? 3.894 2.863 -7.692 1.00 98.62 113 TRP A O 1
ATOM 897 N N . HIS A 1 114 ? 5.762 3.689 -6.759 1.00 98.12 114 HIS A N 1
ATOM 898 C CA . HIS A 1 114 ? 6.254 4.348 -7.966 1.00 98.12 114 HIS A CA 1
ATOM 899 C C . HIS A 1 114 ? 7.774 4.463 -7.969 1.00 98.12 114 HIS A C 1
ATOM 901 O O . HIS A 1 114 ? 8.461 4.058 -7.029 1.00 98.12 114 HIS A O 1
ATOM 907 N N . SER A 1 115 ? 8.318 4.945 -9.080 1.00 97.69 115 SER A N 1
ATOM 908 C CA . SER A 1 115 ? 9.753 5.066 -9.289 1.00 97.69 115 SER A CA 1
ATOM 909 C C . SER A 1 115 ? 10.177 6.503 -9.540 1.00 97.69 115 SER A C 1
ATOM 911 O O . SER A 1 115 ? 9.588 7.148 -10.393 1.00 97.69 115 SER A O 1
ATOM 913 N N . HIS A 1 116 ? 11.293 6.923 -8.957 1.00 96.81 116 HIS A N 1
ATOM 914 C CA . HIS A 1 116 ? 11.916 8.236 -9.174 1.00 96.81 116 HIS A CA 1
ATOM 915 C C . HIS A 1 116 ? 13.002 8.242 -10.271 1.00 96.81 116 HIS A C 1
ATOM 917 O O . HIS A 1 116 ? 13.887 9.100 -10.296 1.00 96.81 116 HIS A O 1
ATOM 923 N N . GLY A 1 117 ? 13.012 7.248 -11.168 1.00 94.06 117 GLY A N 1
ATOM 924 C CA . GLY A 1 117 ? 14.057 7.107 -12.188 1.00 94.06 117 GLY A CA 1
ATOM 925 C C . GLY A 1 117 ? 15.465 7.101 -11.572 1.00 94.06 117 GLY A C 1
ATOM 926 O O . GLY A 1 117 ? 15.786 6.229 -10.761 1.00 94.06 117 GLY A O 1
ATOM 927 N N . MET A 1 118 ? 16.313 8.056 -11.963 1.00 95.31 118 MET A N 1
ATOM 928 C CA . MET A 1 118 ? 17.670 8.248 -11.437 1.00 95.31 118 MET A CA 1
ATOM 929 C C . MET A 1 118 ? 17.746 9.217 -10.245 1.00 95.31 118 MET A C 1
ATOM 931 O O . MET A 1 118 ? 18.854 9.525 -9.814 1.00 95.31 118 MET A O 1
ATOM 935 N N . MET A 1 119 ? 16.631 9.691 -9.690 1.00 95.56 119 MET A N 1
ATOM 936 C CA . MET A 1 119 ? 16.615 10.561 -8.507 1.00 95.56 119 MET A CA 1
ATOM 937 C C . MET A 1 119 ? 16.640 9.747 -7.204 1.00 95.56 119 MET A C 1
ATOM 939 O O . MET A 1 119 ? 16.472 8.522 -7.201 1.00 95.56 119 MET A O 1
ATOM 943 N N . ASP A 1 120 ? 16.924 10.424 -6.091 1.00 96.62 120 ASP A N 1
ATOM 944 C CA . ASP A 1 120 ? 16.801 9.818 -4.766 1.00 96.62 120 ASP A CA 1
ATOM 945 C C . ASP A 1 120 ? 15.316 9.583 -4.431 1.00 96.62 120 ASP A C 1
ATOM 947 O O . ASP A 1 120 ? 14.423 10.243 -4.966 1.00 96.62 120 ASP A O 1
ATOM 951 N N . THR A 1 121 ? 15.040 8.611 -3.566 1.00 97.50 121 THR A N 1
ATOM 952 C CA . THR A 1 121 ? 13.675 8.217 -3.192 1.00 97.50 121 THR A CA 1
ATOM 953 C C . THR A 1 121 ? 13.160 9.071 -2.033 1.00 97.50 121 THR A C 1
ATOM 955 O O . THR A 1 121 ? 13.799 9.111 -0.978 1.00 97.50 121 THR A O 1
ATOM 958 N N . PHE A 1 122 ? 12.005 9.707 -2.210 1.00 97.00 122 PHE A N 1
ATOM 959 C CA . PHE A 1 122 ? 11.280 10.498 -1.206 1.00 97.00 122 PHE A CA 1
ATOM 960 C C . PHE A 1 122 ? 9.807 10.615 -1.631 1.00 97.00 122 PHE A C 1
ATOM 962 O O . PHE A 1 122 ? 9.491 10.252 -2.758 1.00 97.00 122 PHE A O 1
ATOM 969 N N . PHE A 1 123 ? 8.923 11.117 -0.770 1.00 96.88 123 PHE A N 1
ATOM 970 C CA . PHE A 1 123 ? 7.585 11.560 -1.175 1.00 96.88 123 PHE A CA 1
ATOM 971 C C . PHE A 1 123 ? 7.586 13.066 -1.440 1.00 96.88 123 PHE A C 1
ATOM 973 O O . PHE A 1 123 ? 8.086 13.860 -0.643 1.00 96.88 123 PHE A O 1
ATOM 980 N N . SER A 1 124 ? 7.071 13.453 -2.600 1.00 96.44 124 SER A N 1
ATOM 981 C CA . SER A 1 124 ? 6.701 14.822 -2.934 1.00 96.44 124 SER A CA 1
ATOM 982 C C . SER A 1 124 ? 5.299 15.149 -2.405 1.00 96.44 124 SER A C 1
ATOM 984 O O . SER A 1 124 ? 4.516 14.257 -2.096 1.00 96.44 124 SER A O 1
ATOM 986 N N . ASN A 1 125 ? 4.917 16.430 -2.417 1.00 96.25 125 ASN A N 1
ATOM 987 C CA . ASN A 1 125 ? 3.546 16.835 -2.073 1.00 96.25 125 ASN A CA 1
ATOM 988 C C . ASN A 1 125 ? 2.477 16.154 -2.953 1.00 96.25 125 ASN A C 1
ATOM 990 O O . ASN A 1 125 ? 1.326 16.026 -2.542 1.00 96.25 125 ASN A O 1
ATOM 994 N N . LEU A 1 126 ? 2.826 15.773 -4.189 1.00 95.62 126 LEU A N 1
ATOM 995 C CA . LEU A 1 126 ? 1.917 15.034 -5.064 1.00 95.62 126 LEU A CA 1
ATOM 996 C C . LEU A 1 126 ? 1.798 13.568 -4.631 1.00 95.62 126 LEU A C 1
ATOM 998 O O . LEU A 1 126 ? 0.713 12.995 -4.721 1.00 95.62 126 LEU A O 1
ATOM 1002 N N . ASP A 1 127 ? 2.885 12.986 -4.127 1.00 96.94 127 ASP A N 1
ATOM 1003 C CA . ASP A 1 127 ? 2.887 11.630 -3.581 1.00 96.94 127 ASP A CA 1
ATOM 1004 C C . ASP A 1 127 ? 2.063 11.558 -2.295 1.00 96.94 127 ASP A C 1
ATOM 1006 O O . ASP A 1 127 ? 1.308 10.606 -2.130 1.00 96.94 127 ASP A O 1
ATOM 1010 N N . ASP A 1 128 ? 2.096 12.593 -1.450 1.00 97.19 128 ASP A N 1
ATOM 1011 C CA . ASP A 1 128 ? 1.233 12.687 -0.262 1.00 97.19 128 ASP A CA 1
ATOM 1012 C C . ASP A 1 128 ? -0.258 12.638 -0.639 1.00 97.19 128 ASP A C 1
ATOM 1014 O O . ASP A 1 128 ? -1.042 11.888 -0.054 1.00 97.19 128 ASP A O 1
ATOM 1018 N N . GLN A 1 129 ? -0.650 13.385 -1.677 1.00 96.69 129 GLN A N 1
ATOM 1019 C CA . GLN A 1 129 ? -2.018 13.357 -2.210 1.00 96.69 129 GLN A CA 1
ATOM 1020 C C . GLN A 1 129 ? -2.356 12.002 -2.842 1.00 96.69 129 GLN A C 1
ATOM 1022 O O . GLN A 1 129 ? -3.482 11.512 -2.716 1.00 96.69 129 GLN A O 1
ATOM 1027 N N . GLY A 1 130 ? -1.390 11.384 -3.528 1.00 96.56 130 GLY A N 1
ATOM 1028 C CA . GLY A 1 130 ? -1.522 10.043 -4.090 1.00 96.56 130 GLY A CA 1
ATOM 1029 C C . GLY A 1 130 ? -1.737 8.989 -3.005 1.00 96.56 130 GLY A C 1
ATOM 1030 O O . GLY A 1 130 ? -2.633 8.155 -3.125 1.00 96.56 130 GLY A O 1
ATOM 1031 N N . GLN A 1 131 ? -0.981 9.072 -1.914 1.00 97.81 131 GLN A N 1
ATOM 1032 C CA . GLN A 1 131 ? -1.075 8.201 -0.749 1.00 97.81 131 GLN A CA 1
ATOM 1033 C C . GLN A 1 131 ? -2.448 8.305 -0.077 1.00 97.81 131 GLN A C 1
ATOM 1035 O O . GLN A 1 131 ? -3.076 7.274 0.180 1.00 97.81 131 GLN A O 1
ATOM 1040 N N . GLU A 1 132 ? -2.940 9.525 0.149 1.00 96.94 132 GLU A N 1
ATOM 1041 C CA . GLU A 1 132 ? -4.280 9.771 0.689 1.00 96.94 132 GLU A CA 1
ATOM 1042 C C . GLU A 1 132 ? -5.373 9.252 -0.256 1.00 96.94 132 GLU A C 1
ATOM 1044 O O . GLU A 1 132 ? -6.298 8.561 0.175 1.00 96.94 132 GLU A O 1
ATOM 1049 N N . THR A 1 133 ? -5.233 9.508 -1.560 1.00 96.94 133 THR A N 1
ATOM 1050 C CA . THR A 1 133 ? -6.161 9.008 -2.583 1.00 96.94 133 THR A CA 1
ATOM 1051 C C . THR A 1 133 ? -6.239 7.485 -2.548 1.00 96.94 133 THR A C 1
ATOM 1053 O O . THR A 1 133 ? -7.329 6.925 -2.482 1.00 96.94 133 THR A O 1
ATOM 1056 N N . VAL A 1 134 ? -5.097 6.791 -2.554 1.00 97.56 134 VAL A N 1
ATOM 1057 C CA . VAL A 1 134 ? -5.073 5.323 -2.505 1.00 97.56 134 VAL A CA 1
ATOM 1058 C C . VAL A 1 134 ? -5.691 4.817 -1.205 1.00 97.56 134 VAL A C 1
ATOM 1060 O O . VAL A 1 134 ? -6.498 3.893 -1.263 1.00 97.56 134 VAL A O 1
ATOM 1063 N N . LEU A 1 135 ? -5.361 5.421 -0.057 1.00 97.00 135 LEU A N 1
ATOM 1064 C CA . LEU A 1 135 ? -5.927 5.040 1.238 1.00 97.00 135 LEU A CA 1
ATOM 1065 C C . LEU A 1 135 ? -7.455 5.121 1.238 1.00 97.00 135 LEU A C 1
ATOM 1067 O O . LEU A 1 135 ? -8.101 4.130 1.575 1.00 97.00 135 LEU A O 1
ATOM 1071 N N . ASN A 1 136 ? -8.016 6.257 0.823 1.00 95.19 136 ASN A N 1
ATOM 1072 C CA . ASN A 1 136 ? -9.462 6.476 0.804 1.00 95.19 136 ASN A CA 1
ATOM 1073 C C . ASN A 1 136 ? -10.185 5.439 -0.072 1.00 95.19 136 ASN A C 1
ATOM 1075 O O . ASN A 1 136 ? -11.221 4.905 0.323 1.00 95.19 136 ASN A O 1
ATOM 1079 N N . GLU A 1 137 ? -9.614 5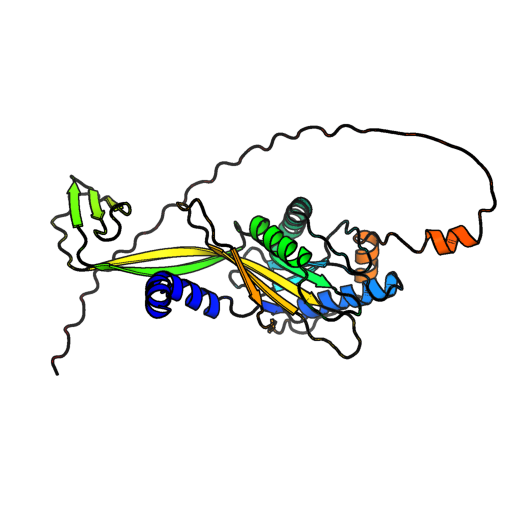.095 -1.229 1.00 95.94 137 GLU A N 1
ATOM 1080 C CA . GLU A 1 137 ? -10.228 4.152 -2.172 1.00 95.94 137 GLU A CA 1
ATOM 1081 C C . GLU A 1 137 ? -10.136 2.683 -1.724 1.00 95.94 137 GLU A C 1
ATOM 1083 O O . GLU A 1 137 ? -10.992 1.871 -2.083 1.00 95.94 137 GLU A O 1
ATOM 1088 N N . ILE A 1 138 ? -9.119 2.304 -0.937 1.00 95.31 138 ILE A N 1
ATOM 1089 C CA . ILE A 1 138 ? -8.943 0.910 -0.481 1.00 95.31 138 ILE A CA 1
ATOM 1090 C C . ILE A 1 138 ? -9.420 0.666 0.952 1.00 95.31 138 ILE A C 1
ATOM 1092 O O . ILE A 1 138 ? -9.572 -0.497 1.347 1.00 95.31 138 ILE A O 1
ATOM 1096 N N . ALA A 1 139 ? -9.680 1.728 1.717 1.00 93.06 139 ALA A N 1
ATOM 1097 C CA . ALA A 1 139 ? -9.963 1.698 3.148 1.00 93.06 139 ALA A CA 1
ATOM 1098 C C . ALA A 1 139 ? -11.036 0.680 3.553 1.00 93.06 139 ALA A C 1
ATOM 1100 O O . ALA A 1 139 ? -10.850 -0.082 4.502 1.00 93.06 139 ALA A O 1
ATOM 1101 N N . GLY A 1 140 ? -12.133 0.598 2.794 1.00 90.44 140 GLY A N 1
ATOM 1102 C CA . GLY A 1 140 ? -13.226 -0.337 3.086 1.00 90.44 140 GLY A CA 1
ATOM 1103 C C . GLY A 1 140 ? -12.798 -1.812 3.107 1.00 90.44 140 GLY A C 1
ATOM 1104 O O . GLY A 1 140 ? -13.409 -2.624 3.799 1.00 90.44 140 GLY A O 1
ATOM 1105 N N . SER A 1 141 ? -11.724 -2.160 2.393 1.00 89.88 141 SER A N 1
ATOM 1106 C CA . SER A 1 141 ? -11.225 -3.536 2.249 1.00 89.88 141 SER A CA 1
ATOM 1107 C C . SER A 1 141 ? -9.840 -3.777 2.856 1.00 89.88 141 SER A C 1
ATOM 1109 O O . SER A 1 141 ? -9.402 -4.926 2.931 1.00 89.88 141 SER A O 1
ATOM 1111 N N . ASN A 1 142 ? -9.141 -2.723 3.288 1.00 94.88 142 ASN A N 1
ATOM 1112 C CA . ASN A 1 142 ? -7.784 -2.818 3.814 1.00 94.88 142 ASN A CA 1
ATOM 1113 C C . ASN A 1 142 ? -7.654 -2.109 5.165 1.00 94.88 142 ASN A C 1
ATOM 1115 O O . ASN A 1 142 ? -7.303 -0.933 5.243 1.00 94.88 142 ASN A O 1
ATOM 1119 N N . HIS A 1 143 ? -7.932 -2.858 6.230 1.00 94.75 143 HIS A N 1
ATOM 1120 C CA . HIS A 1 143 ? -7.864 -2.374 7.601 1.00 94.75 143 HIS A CA 1
ATOM 1121 C C . HIS A 1 143 ? -7.308 -3.435 8.549 1.00 94.75 143 HIS A C 1
ATOM 1123 O O . HIS A 1 143 ? -7.308 -4.631 8.254 1.00 94.75 143 HIS A O 1
ATOM 1129 N N . ILE A 1 144 ? -6.851 -2.974 9.706 1.00 93.31 144 ILE A N 1
ATOM 1130 C CA . ILE A 1 144 ? -6.604 -3.799 10.886 1.00 93.31 144 ILE A CA 1
ATOM 1131 C C . ILE A 1 144 ? -7.665 -3.506 11.941 1.00 93.31 144 ILE A C 1
ATOM 1133 O O . ILE A 1 144 ? -8.270 -2.432 11.947 1.00 93.31 144 ILE A O 1
ATOM 1137 N N . ILE A 1 145 ? -7.879 -4.470 12.829 1.00 90.81 145 ILE A N 1
ATOM 1138 C CA . ILE A 1 145 ? -8.723 -4.298 14.006 1.00 90.81 145 ILE A CA 1
ATOM 1139 C C . ILE A 1 145 ? -7.801 -4.141 15.207 1.00 90.81 145 ILE A C 1
ATOM 1141 O O . ILE A 1 145 ? -6.946 -4.992 15.446 1.00 90.81 145 ILE A O 1
ATOM 1145 N N . ILE A 1 146 ? -7.966 -3.045 15.938 1.00 89.31 146 ILE A N 1
ATOM 1146 C CA . ILE A 1 146 ? -7.274 -2.796 17.198 1.00 89.31 146 ILE A CA 1
ATOM 1147 C C . ILE A 1 146 ? -8.330 -2.773 18.291 1.00 89.31 146 ILE A C 1
ATOM 1149 O O . ILE A 1 146 ? -9.197 -1.902 18.286 1.00 89.31 146 ILE A O 1
ATOM 1153 N N . SER A 1 147 ? -8.247 -3.709 19.230 1.00 87.12 147 SER A N 1
ATOM 1154 C CA . SER A 1 147 ? -9.089 -3.685 20.423 1.00 87.12 147 SER A CA 1
ATOM 1155 C C . SER A 1 147 ? -8.554 -2.630 21.387 1.00 87.12 147 SER A C 1
ATOM 1157 O O . SER A 1 147 ? -7.411 -2.706 21.842 1.00 87.12 147 SER A O 1
ATOM 1159 N N . GLN A 1 148 ? -9.375 -1.632 21.681 1.00 84.75 148 GLN A N 1
ATOM 1160 C CA . GLN A 1 148 ? -9.111 -0.622 22.689 1.00 84.75 148 GLN A CA 1
ATOM 1161 C C . GLN A 1 148 ? -9.876 -0.978 23.958 1.00 84.75 148 GLN A C 1
ATOM 1163 O O . GLN A 1 148 ? -11.071 -1.259 23.922 1.00 84.75 148 GLN A O 1
ATOM 1168 N N . GLU A 1 149 ? -9.177 -0.932 25.085 1.00 85.75 149 GLU A N 1
ATOM 1169 C CA . GLU A 1 149 ? -9.789 -1.068 26.397 1.00 85.75 149 GLU A CA 1
ATOM 1170 C C . GLU A 1 149 ? -9.916 0.311 27.039 1.00 85.75 149 GLU A C 1
ATOM 1172 O O . GLU A 1 149 ? -8.948 1.070 27.109 1.00 85.75 149 GLU A O 1
ATOM 1177 N N . GLU A 1 150 ? -11.113 0.632 27.507 1.00 85.06 150 GLU A N 1
ATOM 1178 C CA . GLU A 1 150 ? -11.421 1.878 28.193 1.00 85.06 150 GLU A CA 1
ATOM 1179 C C . GLU A 1 150 ? -12.102 1.562 29.523 1.00 85.06 150 GLU A C 1
ATOM 1181 O O . GLU A 1 150 ? -13.050 0.778 29.584 1.00 85.06 150 GLU A O 1
ATOM 1186 N N . GLU A 1 151 ? -11.595 2.137 30.609 1.00 87.56 151 GLU A N 1
ATOM 1187 C CA . GLU A 1 151 ? -12.204 2.005 31.929 1.00 87.56 151 GLU A CA 1
ATOM 1188 C C . GLU A 1 151 ? -13.093 3.220 32.187 1.00 87.56 151 GLU A C 1
ATOM 1190 O O . GLU A 1 151 ? -12.608 4.344 32.294 1.00 87.56 151 GLU A O 1
ATOM 1195 N N . ILE A 1 152 ? -14.393 2.977 32.318 1.00 87.06 152 ILE A N 1
ATOM 1196 C CA . ILE A 1 152 ? -15.358 3.966 32.780 1.00 87.06 152 ILE A CA 1
ATOM 1197 C C . ILE A 1 152 ? -15.367 3.894 34.305 1.00 87.06 152 ILE A C 1
ATOM 1199 O O . ILE A 1 152 ? -15.853 2.920 34.899 1.00 87.06 152 ILE A O 1
ATOM 1203 N N . ALA A 1 153 ? -14.784 4.914 34.928 1.00 87.12 153 ALA A N 1
ATOM 1204 C CA . ALA A 1 153 ? -14.786 5.084 36.372 1.00 87.12 153 ALA A CA 1
ATOM 1205 C C . ALA A 1 153 ? -16.139 5.637 36.838 1.00 87.12 153 ALA A C 1
ATOM 1207 O O . ALA A 1 153 ? -16.671 6.569 36.239 1.00 87.12 153 ALA A O 1
ATOM 1208 N N . ASP A 1 154 ? -16.687 5.054 37.907 1.00 88.19 154 ASP A N 1
ATOM 1209 C CA . ASP A 1 154 ? -17.940 5.481 38.542 1.00 88.19 154 ASP A CA 1
ATOM 1210 C C . ASP A 1 154 ? -19.122 5.686 37.565 1.00 88.19 154 ASP A C 1
ATOM 1212 O O . ASP A 1 154 ? -19.777 6.734 37.578 1.00 88.19 154 ASP A O 1
ATOM 1216 N N . PRO A 1 155 ? -19.433 4.700 36.702 1.00 89.94 155 PRO A N 1
ATOM 1217 C CA . PRO A 1 155 ? -20.477 4.864 35.704 1.00 89.94 155 PRO A CA 1
ATOM 1218 C C . PRO A 1 155 ? -21.852 5.000 36.343 1.00 89.94 155 PRO A C 1
ATOM 1220 O O . PRO A 1 155 ? -22.197 4.328 37.320 1.00 89.94 155 PRO A O 1
ATOM 1223 N N . GLN A 1 156 ? -22.688 5.819 35.714 1.00 89.81 156 GLN A N 1
ATOM 1224 C CA . GLN A 1 156 ? -24.101 5.879 36.053 1.00 89.81 156 GLN A CA 1
ATOM 1225 C C . GLN A 1 156 ? -24.825 4.737 35.350 1.00 89.81 156 GLN A C 1
ATOM 1227 O O . GLN A 1 156 ? -24.850 4.667 34.122 1.00 89.81 156 GLN A O 1
ATOM 1232 N N . VAL A 1 157 ? -25.414 3.844 36.142 1.00 89.19 157 VAL A N 1
ATOM 1233 C CA . VAL A 1 157 ? -26.126 2.666 35.649 1.00 89.19 157 VAL A CA 1
ATOM 1234 C C . VAL A 1 157 ? -27.608 2.808 35.973 1.00 89.19 157 VAL A C 1
ATOM 1236 O O . VAL A 1 157 ? -27.995 2.858 37.140 1.00 89.19 157 VAL A O 1
ATOM 1239 N N . ILE A 1 158 ? -28.442 2.865 34.938 1.00 89.50 158 ILE A N 1
ATOM 1240 C CA . ILE A 1 158 ? -29.900 2.981 35.047 1.00 89.50 158 ILE A CA 1
ATOM 1241 C C . ILE A 1 158 ? -30.524 1.730 34.424 1.00 89.50 158 ILE A C 1
ATOM 1243 O O . ILE A 1 158 ? -30.112 1.284 33.356 1.00 89.50 158 ILE A O 1
ATOM 1247 N N . SER A 1 159 ? -31.512 1.134 35.095 1.00 89.06 159 SER A N 1
ATOM 1248 C CA . SER A 1 159 ? -32.261 -0.007 34.558 1.00 89.06 159 SER A CA 1
ATOM 1249 C C . SER A 1 159 ? -33.670 0.415 34.159 1.00 89.06 159 SER A C 1
ATOM 1251 O O . SER A 1 159 ? -34.481 0.791 35.006 1.00 89.06 159 SER A O 1
ATOM 1253 N N . GLU A 1 160 ? -33.972 0.280 32.871 1.00 89.31 160 GLU A N 1
ATOM 1254 C CA . GLU A 1 160 ? -35.259 0.615 32.266 1.00 89.31 160 GLU A CA 1
ATOM 1255 C C . GLU A 1 160 ? -35.883 -0.652 31.666 1.00 89.31 160 GLU A C 1
ATOM 1257 O O . GLU A 1 160 ? -35.665 -1.033 30.516 1.00 89.31 160 GLU A O 1
ATOM 1262 N N . GLY A 1 161 ? -36.646 -1.381 32.485 1.00 89.94 161 GLY A N 1
ATOM 1263 C CA . GLY A 1 161 ? -37.289 -2.624 32.054 1.00 89.94 161 GLY A CA 1
ATOM 1264 C C . GLY A 1 161 ? -36.276 -3.724 31.723 1.00 89.94 161 GLY A C 1
ATOM 1265 O O . GLY A 1 161 ? -35.760 -4.370 32.631 1.00 89.94 161 GLY A O 1
ATOM 1266 N N . LYS A 1 162 ? -36.049 -3.980 30.430 1.00 91.69 162 LYS A N 1
ATOM 1267 C CA . LYS A 1 162 ? -35.086 -4.973 29.917 1.00 91.69 162 LYS A CA 1
ATOM 1268 C C . LYS A 1 162 ? -33.759 -4.359 29.467 1.00 91.69 162 LYS A C 1
ATOM 1270 O O . LYS A 1 162 ? -32.856 -5.108 29.107 1.00 91.69 162 LYS A O 1
ATOM 1275 N N . ILE A 1 163 ? -33.649 -3.034 29.492 1.00 91.38 163 ILE A N 1
ATOM 1276 C CA . ILE A 1 163 ? -32.475 -2.300 29.034 1.00 91.38 163 ILE A CA 1
ATOM 1277 C C . ILE A 1 163 ? -31.677 -1.843 30.257 1.00 91.38 163 ILE A C 1
ATOM 1279 O O . ILE A 1 163 ? -32.239 -1.347 31.239 1.00 91.38 163 ILE A O 1
ATOM 1283 N N . LEU A 1 164 ? -30.364 -2.047 30.215 1.00 90.06 164 LEU A N 1
ATOM 1284 C CA . LEU A 1 164 ? -29.414 -1.434 31.136 1.00 90.06 164 LEU A CA 1
ATOM 1285 C C . LEU A 1 164 ? -28.685 -0.320 30.390 1.00 90.06 164 LEU A C 1
ATOM 1287 O O . LEU A 1 164 ? -28.006 -0.595 29.403 1.00 90.06 164 LEU A O 1
ATOM 1291 N N . VAL A 1 165 ? -28.825 0.910 30.869 1.00 90.56 165 VAL A N 1
ATOM 1292 C CA . VAL A 1 165 ? -28.145 2.084 30.325 1.00 90.56 165 VAL A CA 1
ATOM 1293 C C . VAL A 1 165 ? -26.941 2.386 31.205 1.00 90.56 165 VAL A C 1
ATOM 1295 O O . VAL A 1 165 ? -27.090 2.647 32.398 1.00 90.56 165 VAL A O 1
ATOM 1298 N N . ILE A 1 166 ? -25.750 2.351 30.620 1.00 90.19 166 ILE A N 1
ATOM 1299 C CA . ILE A 1 166 ? -24.487 2.712 31.263 1.00 90.19 166 ILE A CA 1
ATOM 1300 C C . ILE A 1 166 ? -24.047 4.037 30.648 1.00 90.19 166 ILE A C 1
ATOM 1302 O O . ILE A 1 166 ? -23.884 4.132 29.434 1.00 90.19 166 ILE A O 1
ATOM 1306 N N . SER A 1 167 ? -23.879 5.067 31.468 1.00 89.88 167 SER A N 1
ATOM 1307 C CA . SER A 1 167 ? -23.410 6.382 31.026 1.00 89.88 167 SER A CA 1
ATOM 1308 C C . SER A 1 167 ? -22.086 6.714 31.691 1.00 89.88 167 SER A C 1
ATOM 1310 O O . SER A 1 167 ? -21.915 6.478 32.890 1.00 89.88 167 SER A O 1
ATOM 1312 N N . ASP A 1 168 ? -21.175 7.288 30.914 1.00 88.00 168 ASP A N 1
ATOM 1313 C CA . ASP A 1 168 ? -19.934 7.852 31.429 1.00 88.00 168 ASP A CA 1
ATOM 1314 C C . ASP A 1 168 ? -20.199 9.288 31.925 1.00 88.00 168 ASP A C 1
ATOM 1316 O O . ASP A 1 168 ? -20.551 10.153 31.118 1.00 88.00 168 ASP A O 1
ATOM 1320 N N . PRO A 1 169 ? -20.058 9.590 33.230 1.00 86.94 169 PRO A N 1
ATOM 1321 C CA . PRO A 1 169 ? -20.268 10.944 33.739 1.00 86.94 169 PRO A CA 1
ATOM 1322 C C . PRO A 1 169 ? -19.282 11.967 33.166 1.00 86.94 169 PRO A C 1
ATOM 1324 O O . PRO A 1 169 ? -19.615 13.150 33.091 1.00 86.94 169 PRO A O 1
ATOM 1327 N N . SER A 1 170 ? -18.082 11.527 32.772 1.00 84.62 170 SER A N 1
ATOM 1328 C CA . SER A 1 170 ? -17.064 12.380 32.153 1.00 84.62 170 SER A CA 1
ATOM 1329 C C . SER A 1 170 ? -17.381 12.689 30.687 1.00 84.62 170 SER A C 1
ATOM 1331 O O . SER A 1 170 ? -16.985 13.737 30.177 1.00 84.62 170 SER A O 1
ATOM 1333 N N . ASN A 1 171 ? -18.183 11.836 30.039 1.00 83.25 171 ASN A N 1
ATOM 1334 C CA . ASN A 1 171 ? -18.677 12.025 28.681 1.00 83.25 171 ASN A CA 1
ATOM 1335 C C . ASN A 1 171 ? -20.186 11.707 28.586 1.00 83.25 171 ASN A C 1
ATOM 1337 O O . ASN A 1 171 ? -20.571 10.651 28.076 1.00 83.25 171 ASN A O 1
ATOM 1341 N N . PRO A 1 172 ? -21.071 12.630 29.021 1.00 80.19 172 PRO A N 1
ATOM 1342 C CA . PRO A 1 172 ? -22.514 12.379 29.129 1.00 80.19 172 PRO A CA 1
ATOM 1343 C C . PRO A 1 172 ? -23.213 12.046 27.803 1.00 80.19 172 PRO A C 1
ATOM 1345 O O . PRO A 1 172 ? -24.333 11.527 27.804 1.00 80.19 172 PRO A O 1
ATOM 1348 N N . GLY A 1 173 ? -22.580 12.385 26.674 1.00 81.12 173 GLY A N 1
ATOM 1349 C CA . GLY A 1 173 ? -23.060 12.047 25.336 1.00 81.12 173 GLY A CA 1
ATOM 1350 C C . GLY A 1 173 ? -22.846 10.578 24.969 1.00 81.12 173 GLY A C 1
ATOM 1351 O O . GLY A 1 173 ? -23.508 10.084 24.058 1.00 81.12 173 GLY A O 1
ATOM 1352 N N . ARG A 1 174 ? -21.960 9.867 25.678 1.00 81.69 174 ARG A N 1
ATOM 1353 C CA . ARG A 1 174 ? -21.656 8.456 25.441 1.00 81.69 174 ARG A CA 1
ATOM 1354 C C . ARG A 1 174 ? -22.478 7.587 26.393 1.00 81.69 174 ARG A C 1
ATOM 1356 O O . ARG A 1 174 ? -22.283 7.588 27.609 1.00 81.69 174 ARG A O 1
ATOM 1363 N N . ARG A 1 175 ? -23.433 6.858 25.817 1.00 88.12 175 ARG A N 1
ATOM 1364 C CA . ARG A 1 175 ? -24.336 5.944 26.522 1.00 88.12 175 ARG A CA 1
ATOM 1365 C C . ARG A 1 175 ? -24.274 4.573 25.874 1.00 88.12 175 ARG A C 1
ATOM 1367 O O . ARG A 1 175 ? -24.276 4.472 24.650 1.00 88.12 175 ARG A O 1
ATOM 1374 N N . TYR A 1 176 ? -24.246 3.536 26.697 1.00 87.50 176 TYR A N 1
ATOM 1375 C CA . TYR A 1 176 ? -24.244 2.147 26.258 1.00 87.50 176 TYR A CA 1
ATOM 1376 C C . TYR A 1 176 ? -25.516 1.479 26.738 1.00 87.50 176 TYR A C 1
ATOM 1378 O O . TYR A 1 176 ? -25.842 1.538 27.923 1.00 87.50 176 TYR A O 1
ATOM 1386 N N . GLU A 1 177 ? -26.215 0.829 25.820 1.00 89.75 177 GLU A N 1
ATOM 1387 C CA . GLU A 1 177 ? -27.465 0.142 26.106 1.00 89.75 177 GLU A CA 1
ATOM 1388 C C . GLU A 1 177 ? -27.266 -1.360 25.930 1.00 89.75 177 GLU A C 1
ATOM 1390 O O . GLU A 1 177 ? -26.809 -1.832 24.889 1.00 89.75 177 GLU A O 1
ATOM 1395 N N . LEU A 1 178 ? -27.593 -2.117 26.974 1.00 87.31 178 LEU A N 1
ATOM 1396 C CA . LEU A 1 178 ? -27.561 -3.574 26.963 1.00 87.31 178 LEU A CA 1
ATOM 1397 C C . LEU A 1 178 ? -28.988 -4.091 27.103 1.00 87.31 178 LEU A C 1
ATOM 1399 O O . LEU A 1 178 ? -29.619 -3.898 28.145 1.00 87.31 178 LEU A O 1
ATOM 1403 N N . GLU A 1 179 ? -29.493 -4.755 26.067 1.00 89.56 179 GLU A N 1
ATOM 1404 C CA . GLU A 1 179 ? -30.809 -5.388 26.095 1.00 89.56 179 GLU A CA 1
ATOM 1405 C C . GLU A 1 179 ? -30.708 -6.835 26.594 1.00 89.56 179 GLU A C 1
ATOM 1407 O O . GLU A 1 179 ? -29.922 -7.646 26.102 1.00 89.56 179 GLU A O 1
ATOM 1412 N N . PHE A 1 180 ? -31.542 -7.175 27.574 1.00 86.69 180 PHE A N 1
ATOM 1413 C CA . PHE A 1 180 ? -31.608 -8.505 28.160 1.00 86.69 180 PHE A CA 1
ATOM 1414 C C . PHE A 1 180 ? -32.943 -9.178 27.841 1.00 86.69 180 PHE A C 1
ATOM 1416 O O . PHE A 1 180 ? -34.009 -8.570 27.888 1.00 86.69 180 PHE A O 1
ATOM 1423 N N . ASN A 1 181 ? -32.926 -10.499 27.654 1.00 90.50 181 ASN A N 1
ATOM 1424 C CA . ASN A 1 181 ? -34.155 -11.283 27.462 1.00 90.50 181 ASN A CA 1
ATOM 1425 C C . ASN A 1 181 ? -35.156 -11.133 28.629 1.00 90.50 181 ASN A C 1
ATOM 1427 O O . ASN A 1 181 ? -36.372 -11.284 28.452 1.00 90.50 181 ASN A O 1
ATOM 1431 N N . ARG A 1 182 ? -34.647 -10.831 29.830 1.00 88.62 182 ARG A N 1
ATOM 1432 C CA . ARG A 1 182 ? -35.392 -10.631 31.080 1.00 88.62 182 ARG A CA 1
ATOM 1433 C C . ARG A 1 182 ? -34.857 -9.397 31.799 1.00 88.62 182 ARG A C 1
ATOM 1435 O O . ARG A 1 182 ? -33.712 -9.024 31.584 1.00 88.62 182 ARG A O 1
ATOM 1442 N N . LYS A 1 183 ? -35.663 -8.805 32.685 1.00 85.38 183 LYS A N 1
ATOM 1443 C CA . LYS A 1 183 ? -35.232 -7.671 33.513 1.00 85.38 183 LYS A CA 1
ATOM 1444 C C . LYS A 1 183 ? -33.944 -8.035 34.276 1.00 85.38 183 LYS A C 1
ATOM 1446 O O . LYS A 1 183 ? -33.963 -9.047 34.986 1.00 85.38 183 LYS A O 1
ATOM 1451 N N . PRO A 1 184 ? -32.846 -7.271 34.126 1.00 79.31 184 PRO A N 1
ATOM 1452 C CA . PRO A 1 184 ? -31.603 -7.554 34.831 1.00 79.31 184 PRO A CA 1
ATOM 1453 C C . PRO A 1 184 ? -31.829 -7.426 36.341 1.00 79.31 184 PRO A C 1
ATOM 1455 O O . PRO A 1 184 ? -32.519 -6.517 36.802 1.00 79.31 184 PRO A O 1
ATOM 1458 N N . LEU A 1 185 ? -31.298 -8.381 37.111 1.00 70.94 185 LEU A N 1
ATOM 1459 C CA . LEU A 1 185 ? -31.678 -8.540 38.518 1.00 70.94 185 LEU A CA 1
ATOM 1460 C C . LEU A 1 185 ? -31.091 -7.476 39.448 1.00 70.94 185 LEU A C 1
ATOM 1462 O O . LEU A 1 185 ? -31.695 -7.255 40.487 1.00 70.94 185 LEU A O 1
ATOM 1466 N N . PHE A 1 186 ? -29.987 -6.830 39.063 1.00 71.44 186 PHE A N 1
ATOM 1467 C CA . PHE A 1 186 ? -29.368 -5.628 39.645 1.00 71.44 186 PHE A CA 1
ATOM 1468 C C . PHE A 1 186 ? -27.901 -5.636 39.190 1.00 71.44 186 PHE A C 1
ATOM 1470 O O . PHE A 1 186 ? -27.223 -6.650 39.348 1.00 71.44 186 PHE A O 1
ATOM 1477 N N . VAL A 1 187 ? -27.413 -4.546 38.594 1.00 72.44 187 VAL A N 1
ATOM 1478 C CA . VAL A 1 187 ? -26.001 -4.406 38.206 1.00 72.44 187 VAL A CA 1
ATOM 1479 C C . VAL A 1 187 ? -25.438 -3.218 38.969 1.00 72.44 187 VAL A C 1
ATOM 1481 O O . VAL A 1 187 ? -25.819 -2.081 38.710 1.00 72.44 187 VAL A O 1
ATOM 1484 N N . GLN A 1 188 ? -24.555 -3.488 39.928 1.00 69.56 188 GLN A N 1
ATOM 1485 C CA . GLN A 1 188 ? -23.822 -2.467 40.668 1.00 69.56 188 GLN A CA 1
ATOM 1486 C C . GLN A 1 188 ? -22.334 -2.711 40.438 1.00 69.56 188 GLN A C 1
ATOM 1488 O O . GLN A 1 188 ? -21.789 -3.724 40.868 1.00 69.56 188 GLN A O 1
ATOM 1493 N N . GLY A 1 189 ? -21.695 -1.800 39.711 1.00 67.12 189 GLY A N 1
ATOM 1494 C CA . GLY A 1 189 ? -20.266 -1.838 39.429 1.00 67.12 189 GLY A CA 1
ATOM 1495 C C . GLY A 1 189 ? -19.667 -0.465 39.684 1.00 67.12 189 GLY A C 1
ATOM 1496 O O . GLY A 1 189 ? -20.267 0.542 39.326 1.00 67.12 189 GLY A O 1
ATOM 1497 N N . THR A 1 190 ? -18.498 -0.425 40.318 1.00 70.25 190 THR A N 1
ATOM 1498 C CA . THR A 1 190 ? -17.714 0.810 40.500 1.00 70.25 190 THR A CA 1
ATOM 1499 C C . THR A 1 190 ? -16.841 1.117 39.286 1.00 70.25 190 THR A C 1
ATOM 1501 O O . THR A 1 190 ? -16.344 2.228 39.135 1.00 70.25 190 THR A O 1
ATOM 1504 N N . ARG A 1 191 ? -16.630 0.118 38.423 1.00 80.94 191 ARG A N 1
ATOM 1505 C CA . ARG A 1 191 ? -15.777 0.182 37.239 1.00 80.94 191 ARG A CA 1
ATOM 1506 C C . ARG A 1 191 ? -16.410 -0.640 36.140 1.00 80.94 191 ARG A C 1
ATOM 1508 O O . ARG A 1 191 ? -16.806 -1.782 36.380 1.00 80.94 191 ARG A O 1
ATOM 1515 N N . PHE A 1 192 ? -16.487 -0.069 34.951 1.00 83.00 192 PHE A N 1
ATOM 1516 C CA . PHE A 1 192 ? -16.899 -0.790 33.759 1.00 83.00 192 PHE A CA 1
ATOM 1517 C C . PHE A 1 192 ? -15.766 -0.737 32.754 1.00 83.00 192 PHE A C 1
ATOM 1519 O O . PHE A 1 192 ? -15.259 0.333 32.437 1.00 83.00 192 PHE A O 1
ATOM 1526 N N . LYS A 1 193 ? -15.359 -1.906 32.266 1.00 86.12 193 LYS A N 1
ATOM 1527 C CA . LYS A 1 193 ? -14.350 -2.017 31.223 1.00 86.12 193 LYS A CA 1
ATOM 1528 C C . LYS A 1 193 ? -15.062 -2.182 29.891 1.00 86.12 193 LYS A C 1
ATOM 1530 O O . LYS A 1 193 ? -15.715 -3.199 29.660 1.00 86.12 193 LYS A O 1
ATOM 1535 N N . LEU A 1 194 ? -14.954 -1.177 29.042 1.00 83.62 194 LEU A N 1
ATOM 1536 C CA . LEU A 1 194 ? -15.391 -1.246 27.664 1.00 83.62 194 LEU A CA 1
ATOM 1537 C C . LEU A 1 194 ? -14.243 -1.785 26.816 1.00 83.62 194 LEU A C 1
ATOM 1539 O O . LEU A 1 194 ? -13.112 -1.319 26.928 1.00 83.62 194 LEU A O 1
ATOM 1543 N N . ILE A 1 195 ? -14.545 -2.763 25.970 1.00 84.88 195 ILE A N 1
ATOM 1544 C CA . ILE A 1 195 ? -13.629 -3.240 24.937 1.00 84.88 195 ILE A CA 1
ATOM 1545 C C . ILE A 1 195 ? -14.274 -2.897 23.602 1.00 84.88 195 ILE A C 1
ATOM 1547 O O . ILE A 1 195 ? -15.346 -3.412 23.284 1.00 84.88 195 ILE A O 1
ATOM 1551 N N . GLU A 1 196 ? -13.642 -2.001 22.856 1.00 83.62 196 GLU A N 1
ATOM 1552 C CA . GLU A 1 196 ? -14.119 -1.533 21.561 1.00 83.62 196 GLU A CA 1
ATOM 1553 C C . GLU A 1 196 ? -13.108 -1.891 20.475 1.00 83.62 196 GLU A C 1
ATOM 1555 O O . GLU A 1 196 ? -11.931 -1.540 20.553 1.00 83.62 196 GLU A O 1
ATOM 1560 N N . ASP A 1 197 ? -13.575 -2.580 19.441 1.00 87.19 197 ASP A N 1
ATOM 1561 C CA . ASP A 1 197 ? -12.768 -2.896 18.271 1.00 87.19 197 ASP A CA 1
ATOM 1562 C C . ASP A 1 197 ? -12.793 -1.726 17.288 1.00 87.19 197 ASP A C 1
ATOM 1564 O O . ASP A 1 197 ? -13.824 -1.404 16.689 1.00 87.19 197 ASP A O 1
ATOM 1568 N N . LYS A 1 198 ? -11.631 -1.109 17.081 1.00 86.88 198 LYS A N 1
ATOM 1569 C CA . LYS A 1 198 ? -11.448 -0.018 16.128 1.00 86.88 198 LYS A CA 1
ATOM 1570 C C . LYS A 1 198 ? -10.904 -0.528 14.809 1.00 86.88 198 LYS A C 1
ATOM 1572 O O . LYS A 1 198 ? -9.910 -1.253 14.773 1.00 86.88 198 LYS A O 1
ATOM 1577 N N . LYS A 1 199 ? -11.528 -0.098 13.711 1.00 91.25 199 LYS A N 1
ATOM 1578 C CA . LYS A 1 199 ? -11.032 -0.353 12.356 1.00 91.25 199 LYS A CA 1
ATOM 1579 C C . LYS A 1 199 ? -10.076 0.758 11.946 1.00 91.25 199 LYS A C 1
ATOM 1581 O O . LYS A 1 199 ? -10.486 1.906 11.782 1.00 91.25 199 LYS A O 1
ATOM 1586 N N . ILE A 1 200 ? -8.812 0.399 11.759 1.00 93.81 200 ILE A N 1
ATOM 1587 C CA . ILE A 1 200 ? -7.785 1.307 11.251 1.00 93.81 200 ILE A CA 1
ATOM 1588 C C . ILE A 1 200 ? -7.457 0.898 9.823 1.00 93.81 200 ILE A C 1
ATOM 1590 O O . ILE A 1 200 ? -6.801 -0.120 9.591 1.00 93.81 200 ILE A O 1
ATOM 1594 N N . SER A 1 201 ? -7.938 1.686 8.870 1.00 95.44 201 SER A N 1
ATOM 1595 C CA . SER A 1 201 ? -7.597 1.531 7.461 1.00 95.44 201 SER A CA 1
ATOM 1596 C C . SER A 1 201 ? -6.148 1.936 7.241 1.00 95.44 201 SER A C 1
ATOM 1598 O O . SER A 1 201 ? -5.644 2.827 7.927 1.00 95.44 201 SER A O 1
ATOM 1600 N N . PHE A 1 202 ? -5.464 1.286 6.302 1.00 97.56 202 PHE A N 1
ATOM 1601 C CA . PHE A 1 202 ? -4.079 1.626 5.986 1.00 97.56 202 PHE A CA 1
ATOM 1602 C C . PHE A 1 202 ? -3.768 1.508 4.495 1.00 97.56 202 PHE A C 1
ATOM 1604 O O . PHE A 1 202 ? -4.485 0.853 3.740 1.00 97.56 202 PHE A O 1
ATOM 1611 N N . SER A 1 203 ? -2.674 2.138 4.077 1.00 98.25 203 SER A N 1
ATOM 1612 C CA . SER A 1 203 ? -2.114 2.030 2.733 1.00 98.25 203 SER A CA 1
ATOM 1613 C C . SER A 1 203 ? -0.594 2.060 2.809 1.00 98.25 203 SER A C 1
ATOM 1615 O O . SER A 1 203 ? -0.015 2.890 3.511 1.00 98.25 203 SER A O 1
ATOM 1617 N N . TYR A 1 204 ? 0.059 1.149 2.096 1.00 98.62 204 TYR A N 1
ATOM 1618 C CA . TYR A 1 204 ? 1.505 1.177 1.891 1.00 98.62 204 TYR A CA 1
ATOM 1619 C C . TYR A 1 204 ? 1.870 2.149 0.769 1.00 98.62 204 TYR A C 1
ATOM 1621 O O . TYR A 1 204 ? 1.237 2.143 -0.281 1.00 98.62 204 TYR A O 1
ATOM 1629 N N . GLY A 1 205 ? 2.912 2.941 0.978 1.00 98.44 205 GLY A N 1
ATOM 1630 C CA . GLY A 1 205 ? 3.529 3.783 -0.037 1.00 98.44 205 GLY A CA 1
ATOM 1631 C C . GLY A 1 205 ? 4.989 3.394 -0.210 1.00 98.44 205 GLY A C 1
ATOM 1632 O O . GLY A 1 205 ? 5.734 3.392 0.766 1.00 98.44 205 GLY A O 1
ATOM 1633 N N . LEU A 1 206 ? 5.405 3.030 -1.423 1.00 98.69 206 LEU A N 1
ATOM 1634 C CA . LEU A 1 206 ? 6.774 2.590 -1.709 1.00 98.69 206 LEU A CA 1
ATOM 1635 C C . LEU A 1 206 ? 7.361 3.345 -2.905 1.00 98.69 206 LEU A C 1
ATOM 1637 O O . LEU A 1 206 ? 6.882 3.199 -4.024 1.00 98.69 206 LEU A O 1
ATOM 1641 N N . VAL A 1 207 ? 8.470 4.054 -2.701 1.00 98.44 207 VAL A N 1
ATOM 1642 C CA . VAL A 1 207 ? 9.238 4.651 -3.804 1.00 98.44 207 VAL A CA 1
ATOM 1643 C C . VAL A 1 207 ? 10.511 3.870 -4.030 1.00 98.44 207 VAL A C 1
ATOM 1645 O O . VAL A 1 207 ? 11.309 3.661 -3.112 1.00 98.44 207 VAL A O 1
ATOM 1648 N N . VAL A 1 208 ? 10.729 3.482 -5.278 1.00 98.31 208 VAL A N 1
ATOM 1649 C CA . VAL A 1 208 ? 11.970 2.859 -5.736 1.00 98.31 208 VAL A CA 1
ATOM 1650 C C . VAL A 1 208 ? 12.713 3.788 -6.695 1.00 98.31 208 VAL A C 1
ATOM 1652 O O . VAL A 1 208 ? 12.190 4.786 -7.182 1.00 98.31 208 VAL A O 1
ATOM 1655 N N . ASN A 1 209 ? 13.963 3.466 -6.995 1.00 96.50 209 ASN A N 1
ATOM 1656 C CA . ASN A 1 209 ? 14.740 4.142 -8.029 1.00 96.50 209 ASN A CA 1
ATOM 1657 C C . ASN A 1 209 ? 15.452 3.098 -8.900 1.00 96.50 209 ASN A C 1
ATOM 1659 O O . ASN A 1 209 ? 15.394 1.897 -8.640 1.00 96.50 209 ASN A O 1
ATOM 1663 N N . CYS A 1 210 ? 16.132 3.551 -9.947 1.00 95.31 210 CYS A N 1
ATOM 1664 C CA . CYS A 1 210 ? 16.955 2.702 -10.810 1.00 95.31 210 CYS A CA 1
ATOM 1665 C C . CYS A 1 210 ? 18.425 3.153 -10.851 1.00 95.31 210 CYS A C 1
ATOM 1667 O O . CYS A 1 210 ? 19.156 2.839 -11.796 1.00 95.31 210 CYS A O 1
ATOM 1669 N N . GLN A 1 211 ? 18.874 3.881 -9.820 1.00 94.56 211 GLN A N 1
ATOM 1670 C CA . GLN A 1 211 ? 20.270 4.287 -9.679 1.00 94.56 211 GLN A CA 1
ATOM 1671 C C . GLN A 1 211 ? 21.177 3.055 -9.458 1.00 94.56 211 GLN A C 1
ATOM 1673 O O . GLN A 1 211 ? 20.968 2.295 -8.504 1.00 94.56 211 GLN A O 1
ATOM 1678 N N . PRO A 1 212 ? 22.224 2.852 -10.282 1.00 91.12 212 PRO A N 1
ATOM 1679 C CA . PRO A 1 212 ? 23.194 1.782 -10.065 1.00 91.12 212 PRO A CA 1
ATOM 1680 C C . PRO A 1 212 ? 23.863 1.901 -8.690 1.00 91.12 212 PRO A C 1
ATOM 1682 O O . PRO A 1 212 ? 24.347 2.966 -8.316 1.00 91.12 212 PRO A O 1
ATOM 1685 N N . GLY A 1 213 ? 23.886 0.805 -7.929 1.00 91.38 213 GLY A N 1
ATOM 1686 C CA . GLY A 1 213 ? 24.538 0.750 -6.614 1.00 91.38 213 GLY A CA 1
ATOM 1687 C C . GLY A 1 213 ? 23.794 1.452 -5.469 1.00 91.38 213 GLY A C 1
ATOM 1688 O O . GLY A 1 213 ? 24.267 1.399 -4.337 1.00 91.38 213 GLY A O 1
ATOM 1689 N N . LYS A 1 214 ? 22.628 2.065 -5.713 1.00 91.50 214 LYS A N 1
ATOM 1690 C CA . LYS A 1 214 ? 21.832 2.766 -4.690 1.00 91.50 214 LYS A CA 1
ATOM 1691 C C . LYS A 1 214 ? 20.407 2.222 -4.603 1.00 91.50 214 LYS A C 1
ATOM 1693 O O . LYS A 1 214 ? 19.434 2.918 -4.866 1.00 91.50 214 LYS A O 1
ATOM 1698 N N . ARG A 1 215 ? 20.282 0.963 -4.178 1.00 92.81 215 ARG A N 1
ATOM 1699 C CA . ARG A 1 215 ? 18.989 0.297 -3.945 1.00 92.81 215 ARG A CA 1
ATOM 1700 C C . ARG A 1 215 ? 18.454 0.583 -2.542 1.00 92.81 215 ARG A C 1
ATOM 1702 O O . ARG A 1 215 ? 18.399 -0.309 -1.700 1.00 92.81 215 ARG A O 1
ATOM 1709 N N . LYS A 1 216 ? 18.110 1.840 -2.272 1.00 95.69 216 LYS A N 1
ATOM 1710 C CA . LYS A 1 216 ? 17.457 2.233 -1.020 1.00 95.69 216 LYS A CA 1
ATOM 1711 C C . LYS A 1 216 ? 16.058 2.755 -1.348 1.00 95.69 216 LYS A C 1
ATOM 1713 O O . LYS A 1 216 ? 15.987 3.781 -2.013 1.00 95.69 216 LYS A O 1
ATOM 1718 N N . PRO A 1 217 ? 14.984 2.055 -0.952 1.00 97.56 217 PRO A N 1
ATOM 1719 C CA . PRO A 1 217 ? 13.632 2.548 -1.152 1.00 97.56 217 PRO A CA 1
ATOM 1720 C C . PRO A 1 217 ? 13.297 3.635 -0.124 1.00 97.56 217 PRO A C 1
ATOM 1722 O O . PRO A 1 217 ? 13.911 3.709 0.947 1.00 97.56 217 PRO A O 1
ATOM 1725 N N . TYR A 1 218 ? 12.267 4.414 -0.430 1.00 98.25 218 TYR A N 1
ATOM 1726 C CA . TYR A 1 218 ? 11.522 5.205 0.544 1.00 98.25 218 TYR A CA 1
ATOM 1727 C C . TYR A 1 218 ? 10.182 4.524 0.809 1.00 98.25 218 TYR A C 1
ATOM 1729 O O . TYR A 1 218 ? 9.608 3.929 -0.103 1.00 98.25 218 TYR A O 1
ATOM 1737 N N . ALA A 1 219 ? 9.706 4.573 2.049 1.00 98.44 219 ALA A N 1
ATOM 1738 C CA . ALA A 1 219 ? 8.499 3.873 2.450 1.00 98.44 219 ALA A CA 1
ATOM 1739 C C . ALA A 1 219 ? 7.697 4.673 3.474 1.00 98.44 219 ALA A C 1
ATOM 1741 O O . ALA A 1 219 ? 8.249 5.138 4.473 1.00 98.44 219 ALA A O 1
ATOM 1742 N N . GLU A 1 220 ? 6.390 4.748 3.249 1.00 98.38 220 GLU A N 1
ATOM 1743 C CA . GLU A 1 220 ? 5.419 5.325 4.171 1.00 98.38 220 GLU A CA 1
ATOM 1744 C C . GLU A 1 220 ? 4.234 4.394 4.401 1.00 98.38 220 GLU A C 1
ATOM 1746 O O . GLU A 1 220 ? 3.874 3.573 3.555 1.00 98.38 220 GLU A O 1
ATOM 1751 N N . ILE A 1 221 ? 3.607 4.536 5.564 1.00 98.38 221 ILE A N 1
ATOM 1752 C CA . ILE A 1 221 ? 2.281 3.980 5.814 1.00 98.38 221 ILE A CA 1
ATOM 1753 C C . ILE A 1 221 ? 1.359 5.132 6.153 1.00 98.38 221 ILE A C 1
ATOM 1755 O O . ILE A 1 221 ? 1.599 5.838 7.132 1.00 98.38 221 ILE A O 1
ATOM 1759 N N . ALA A 1 222 ? 0.285 5.252 5.377 1.00 97.62 222 ALA A N 1
ATOM 1760 C CA . ALA A 1 222 ? -0.834 6.101 5.745 1.00 97.62 222 ALA A CA 1
ATOM 1761 C C . ALA A 1 222 ? -1.903 5.281 6.452 1.00 97.62 222 ALA A C 1
ATOM 1763 O O . ALA A 1 222 ? -2.143 4.123 6.100 1.00 97.62 222 ALA A O 1
ATOM 1764 N N . THR A 1 223 ? -2.535 5.888 7.446 1.00 96.62 223 THR A N 1
ATOM 1765 C CA . THR A 1 223 ? -3.587 5.296 8.262 1.00 96.62 223 THR A CA 1
ATOM 1766 C C . THR A 1 223 ? -4.755 6.252 8.409 1.00 96.62 223 THR A C 1
ATOM 1768 O O . THR A 1 223 ? -4.581 7.470 8.404 1.00 96.62 223 THR A O 1
ATOM 1771 N N . GLN A 1 224 ? -5.947 5.682 8.541 1.00 94.50 224 GLN A N 1
ATOM 1772 C CA . GLN A 1 224 ? -7.177 6.421 8.784 1.00 94.50 224 GLN A CA 1
ATOM 1773 C C . GLN A 1 224 ? -8.060 5.620 9.735 1.00 94.50 224 GLN A C 1
ATOM 1775 O O . GLN A 1 224 ? -8.399 4.463 9.473 1.00 94.50 224 GLN A O 1
ATOM 1780 N N . GLU A 1 225 ? -8.421 6.229 10.861 1.00 89.88 225 GLU A N 1
ATOM 1781 C CA . GLU A 1 225 ? -9.350 5.632 11.818 1.00 89.88 225 GLU A CA 1
ATOM 1782 C C . GLU A 1 225 ? -10.784 5.764 11.294 1.00 89.88 225 GLU A C 1
ATOM 1784 O O . GLU A 1 225 ? -11.299 6.872 11.121 1.00 89.88 225 GLU A O 1
ATOM 1789 N N . TYR A 1 226 ? -11.436 4.626 11.049 1.00 77.75 226 TYR A N 1
ATOM 1790 C CA . TYR A 1 226 ? -12.859 4.585 10.736 1.00 77.75 226 TYR A CA 1
ATOM 1791 C C . TYR A 1 226 ? -13.655 4.431 12.026 1.00 77.75 226 TYR A C 1
ATOM 1793 O O . TYR A 1 226 ? -13.804 3.336 12.569 1.00 77.75 226 TYR A O 1
ATOM 1801 N N . CYS A 1 227 ? -14.216 5.542 12.486 1.00 69.75 227 CYS A N 1
ATOM 1802 C CA . CYS A 1 227 ? -15.228 5.560 13.530 1.00 69.75 227 CYS A CA 1
ATOM 1803 C C . CYS A 1 227 ? -16.594 5.763 12.864 1.00 69.75 227 CYS A C 1
ATOM 1805 O O . CYS A 1 227 ? -16.861 6.826 12.309 1.00 69.75 227 CYS A O 1
ATOM 1807 N N . GLY A 1 228 ? -17.474 4.756 12.926 1.00 61.16 228 GLY A N 1
ATOM 1808 C CA . GLY A 1 228 ? -18.804 4.801 12.291 1.00 61.16 228 GLY A CA 1
ATOM 1809 C C . GLY A 1 228 ? -19.714 5.932 12.794 1.00 61.16 228 GLY A C 1
ATOM 1810 O O . GLY A 1 228 ? -20.705 6.258 12.149 1.00 61.16 228 GLY A O 1
ATOM 1811 N N . PHE A 1 229 ? -19.359 6.551 13.922 1.00 58.38 229 PHE A N 1
ATOM 1812 C CA . PHE A 1 229 ? -20.085 7.658 14.544 1.00 58.38 229 PHE A CA 1
ATOM 1813 C C . PHE A 1 229 ? -19.400 9.020 14.361 1.00 58.38 229 PHE A C 1
ATOM 1815 O O . PHE A 1 229 ? -20.024 10.061 14.571 1.00 58.38 229 PHE A O 1
ATOM 1822 N N . CYS A 1 230 ? -18.124 9.039 13.976 1.00 62.72 230 CYS A N 1
ATOM 1823 C CA . CYS A 1 230 ? -17.327 10.254 13.931 1.00 62.72 230 CYS A CA 1
ATOM 1824 C C . CYS A 1 230 ? -17.391 10.858 12.526 1.00 62.72 230 CYS A C 1
ATOM 1826 O O . CYS A 1 230 ? -17.076 10.205 11.537 1.00 62.72 230 CYS A O 1
ATOM 1828 N N . LYS A 1 231 ? -17.754 12.142 12.427 1.00 57.69 231 LYS A N 1
ATOM 1829 C CA . LYS A 1 231 ? -17.726 12.883 11.150 1.00 57.69 231 LYS A CA 1
ATOM 1830 C C . LYS A 1 231 ? -16.309 13.207 10.667 1.00 57.69 231 LYS A C 1
ATOM 1832 O O . LYS A 1 231 ? -16.147 13.680 9.548 1.00 57.69 231 LYS A O 1
ATOM 1837 N N . GLN A 1 232 ? -15.307 13.011 11.519 1.00 68.00 232 GLN A N 1
ATOM 1838 C CA . GLN A 1 232 ? -13.914 13.336 11.250 1.00 68.00 232 GLN A CA 1
ATOM 1839 C C . GLN A 1 232 ? -13.085 12.066 11.409 1.00 68.00 232 GLN A C 1
ATOM 1841 O O . GLN A 1 232 ? -12.947 11.544 12.512 1.00 68.00 232 GLN A O 1
ATOM 1846 N N . SER A 1 233 ? -12.567 11.562 10.295 1.00 79.94 233 SER A N 1
ATOM 1847 C CA . SER A 1 233 ? -11.504 10.566 10.294 1.00 79.94 233 SER A CA 1
ATOM 1848 C C . SER A 1 233 ? -10.161 11.287 10.355 1.00 79.94 233 SER A C 1
ATOM 1850 O O . SER A 1 233 ? -9.933 12.207 9.566 1.00 79.94 233 SER A O 1
ATOM 1852 N N . THR A 1 234 ? -9.266 10.866 11.240 1.00 87.12 234 THR A N 1
ATOM 1853 C CA . THR A 1 234 ? -7.908 11.420 11.297 1.00 87.12 234 THR A CA 1
ATOM 1854 C C . THR A 1 234 ? -7.023 10.688 10.294 1.00 87.12 234 THR A C 1
ATOM 1856 O O . THR A 1 234 ? -6.858 9.473 10.406 1.00 87.12 234 THR A O 1
ATOM 1859 N N . TYR A 1 235 ? -6.473 11.422 9.325 1.00 92.44 235 TYR A N 1
ATOM 1860 C CA . TYR A 1 235 ? -5.428 10.941 8.422 1.00 92.44 235 TYR A CA 1
ATOM 1861 C C . TYR A 1 235 ? -4.056 11.118 9.077 1.00 92.44 235 TYR A C 1
ATOM 1863 O O . TYR A 1 235 ? -3.763 12.180 9.626 1.00 92.44 235 TYR A O 1
ATOM 1871 N N . ASP A 1 236 ? -3.214 10.093 9.001 1.00 95.00 236 ASP A N 1
ATOM 1872 C CA . ASP A 1 236 ? -1.820 10.146 9.442 1.00 95.00 236 ASP A CA 1
ATOM 1873 C C . ASP A 1 236 ? -0.941 9.345 8.480 1.00 95.00 236 ASP A C 1
ATOM 1875 O O . ASP A 1 236 ? -1.229 8.172 8.243 1.00 95.00 236 ASP A O 1
ATOM 1879 N N . SER A 1 237 ? 0.133 9.951 7.964 1.00 96.44 237 SER A N 1
ATOM 1880 C CA . SER A 1 237 ? 1.159 9.270 7.162 1.00 96.44 237 SER A CA 1
ATOM 1881 C C . SER A 1 237 ? 2.521 9.408 7.818 1.00 96.44 237 SER A C 1
ATOM 1883 O O . SER A 1 237 ? 2.880 10.472 8.324 1.00 96.44 237 SER A O 1
ATOM 1885 N N . ARG A 1 238 ? 3.283 8.315 7.836 1.00 96.38 238 ARG A N 1
ATOM 1886 C CA . ARG A 1 238 ? 4.580 8.262 8.514 1.00 96.38 238 ARG A CA 1
ATOM 1887 C C . ARG A 1 238 ? 5.594 7.436 7.745 1.00 96.38 238 ARG A C 1
ATOM 1889 O O . ARG A 1 238 ? 5.277 6.362 7.232 1.00 96.38 238 ARG A O 1
ATOM 1896 N N . VAL A 1 239 ? 6.841 7.898 7.770 1.00 97.44 239 VAL A N 1
ATOM 1897 C CA . VAL A 1 239 ? 7.994 7.169 7.229 1.00 97.44 239 VAL A CA 1
ATOM 1898 C C . VAL A 1 239 ? 8.265 5.924 8.056 1.00 97.44 239 VAL A C 1
ATOM 1900 O O . VAL A 1 239 ? 8.344 5.982 9.286 1.00 97.44 239 VAL A O 1
ATOM 1903 N N . VAL A 1 240 ? 8.442 4.793 7.377 1.00 97.31 240 VAL A N 1
ATOM 1904 C CA . VAL A 1 240 ? 8.699 3.500 8.011 1.00 97.31 240 VAL A CA 1
ATOM 1905 C C . VAL A 1 240 ? 9.801 2.715 7.298 1.00 97.31 240 VAL A C 1
ATOM 1907 O O . VAL A 1 240 ? 10.238 3.049 6.200 1.00 97.31 240 VAL A O 1
ATOM 1910 N N . GLY A 1 241 ? 10.271 1.642 7.936 1.00 97.69 241 GLY A N 1
ATOM 1911 C CA . GLY A 1 241 ? 11.174 0.685 7.297 1.00 97.69 241 GLY A CA 1
ATOM 1912 C C . GLY A 1 241 ? 10.445 -0.282 6.360 1.00 97.69 241 GLY A C 1
ATOM 1913 O O . GLY A 1 241 ? 9.235 -0.479 6.460 1.00 97.69 241 GLY A O 1
ATOM 1914 N N . VAL A 1 242 ? 11.213 -0.950 5.499 1.00 98.19 242 VAL A N 1
ATOM 1915 C CA . VAL A 1 242 ? 10.743 -2.070 4.670 1.00 98.19 242 VAL A CA 1
ATOM 1916 C C . VAL A 1 242 ? 11.309 -3.371 5.231 1.00 98.19 242 VAL A C 1
ATOM 1918 O O . VAL A 1 242 ? 12.512 -3.471 5.476 1.00 98.19 242 VAL A O 1
ATOM 1921 N N . ARG A 1 243 ? 10.456 -4.379 5.420 1.00 98.00 243 ARG A N 1
ATOM 1922 C CA . ARG A 1 243 ? 10.865 -5.753 5.717 1.00 98.00 243 ARG A CA 1
ATOM 1923 C C . ARG A 1 243 ? 10.580 -6.636 4.514 1.00 98.00 243 ARG A C 1
ATOM 1925 O O . ARG A 1 243 ? 9.430 -6.771 4.102 1.00 98.00 243 ARG A O 1
ATOM 1932 N N . LEU A 1 244 ? 11.641 -7.253 4.003 1.00 98.06 244 LEU A N 1
ATOM 1933 C CA . LEU A 1 244 ? 11.548 -8.235 2.934 1.00 98.06 244 LEU A CA 1
ATOM 1934 C C . LEU A 1 244 ? 11.257 -9.618 3.515 1.00 98.06 244 LEU A C 1
ATOM 1936 O O . LEU A 1 244 ? 11.935 -10.064 4.442 1.00 98.06 244 LEU A O 1
ATOM 1940 N N . HIS A 1 245 ? 10.251 -10.277 2.958 1.00 98.00 245 HIS A N 1
ATOM 1941 C CA . HIS A 1 245 ? 9.912 -11.668 3.230 1.00 98.00 245 HIS A CA 1
ATOM 1942 C C . HIS A 1 245 ? 10.386 -12.530 2.070 1.00 98.00 245 HIS A C 1
ATOM 1944 O O . HIS A 1 245 ? 10.135 -12.205 0.908 1.00 98.00 245 HIS A O 1
ATOM 1950 N N . ASP A 1 246 ? 11.068 -13.625 2.385 1.00 96.75 246 ASP A N 1
ATOM 1951 C CA . ASP A 1 246 ? 11.515 -14.562 1.363 1.00 96.75 246 ASP A CA 1
ATOM 1952 C C . ASP A 1 246 ? 10.305 -15.213 0.677 1.00 96.75 246 ASP A C 1
ATOM 1954 O O . ASP A 1 246 ? 9.441 -15.800 1.329 1.00 96.75 246 ASP A O 1
ATOM 1958 N N . SER A 1 247 ? 10.238 -15.076 -0.645 1.00 93.31 247 SER A N 1
ATOM 1959 C CA . SER A 1 247 ? 9.230 -15.701 -1.506 1.00 93.31 247 SER A CA 1
ATOM 1960 C C . SER A 1 247 ? 9.730 -17.006 -2.133 1.00 93.31 247 SER A C 1
ATOM 1962 O O . SER A 1 247 ? 9.014 -17.620 -2.920 1.00 93.31 247 SER A O 1
ATOM 1964 N N . GLY A 1 248 ? 10.949 -17.442 -1.798 1.00 95.50 248 GLY A N 1
ATOM 1965 C CA . GLY A 1 248 ? 11.637 -18.530 -2.476 1.00 95.50 248 GLY A CA 1
ATOM 1966 C C . GLY A 1 248 ? 12.240 -18.082 -3.809 1.00 95.50 248 GLY A C 1
ATOM 1967 O O . GLY A 1 248 ? 12.383 -16.893 -4.092 1.00 95.50 248 GLY A O 1
ATOM 1968 N N . ALA A 1 249 ? 12.622 -19.047 -4.646 1.00 95.62 249 ALA A N 1
ATOM 1969 C CA . ALA A 1 249 ? 13.169 -18.755 -5.966 1.00 95.62 249 ALA A CA 1
ATOM 1970 C C . ALA A 1 249 ? 12.074 -18.231 -6.910 1.00 95.62 249 ALA A C 1
ATOM 1972 O O . ALA A 1 249 ? 11.056 -18.890 -7.112 1.00 95.62 249 ALA A O 1
ATOM 1973 N N . PHE A 1 250 ? 12.322 -17.083 -7.537 1.00 96.75 250 PHE A N 1
ATOM 1974 C CA . PHE A 1 250 ? 11.452 -16.485 -8.549 1.00 96.75 250 PHE A CA 1
ATOM 1975 C C . PHE A 1 250 ? 12.265 -16.072 -9.781 1.00 96.75 250 PHE A C 1
ATOM 1977 O O . PHE A 1 250 ? 13.491 -15.946 -9.735 1.00 96.75 250 PHE A O 1
ATOM 1984 N N . TYR A 1 251 ? 11.570 -15.868 -10.898 1.00 97.25 251 TYR A N 1
ATOM 1985 C CA . TYR A 1 251 ? 12.160 -15.429 -12.158 1.00 97.25 251 TYR A CA 1
ATOM 1986 C C . TYR A 1 2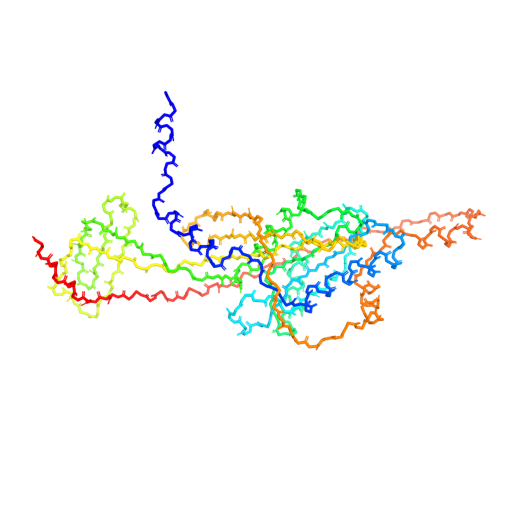51 ? 11.328 -14.298 -12.757 1.00 97.25 251 TYR A C 1
ATOM 1988 O O . TYR A 1 251 ? 10.128 -14.453 -12.983 1.00 97.25 251 TYR A O 1
ATOM 1996 N N . LEU A 1 252 ? 11.980 -13.171 -13.040 1.00 97.69 252 LEU A N 1
ATOM 1997 C CA . LEU A 1 252 ? 11.365 -12.032 -13.710 1.00 97.69 252 LEU A CA 1
ATOM 1998 C C . LEU A 1 252 ? 11.694 -12.085 -15.204 1.00 97.69 252 LEU A C 1
ATOM 2000 O O . LEU A 1 252 ? 12.833 -11.867 -15.618 1.00 97.69 252 LEU A O 1
ATOM 2004 N N . ASP A 1 253 ? 10.682 -12.374 -16.018 1.00 98.12 253 ASP A N 1
ATOM 2005 C CA . ASP A 1 253 ? 10.790 -12.354 -17.476 1.00 98.12 253 ASP A CA 1
ATOM 2006 C C . ASP A 1 253 ? 10.792 -10.900 -17.973 1.00 98.12 253 ASP A C 1
ATOM 2008 O O . ASP A 1 253 ? 9.742 -10.307 -18.242 1.00 98.12 253 ASP A O 1
ATOM 2012 N N . GLU A 1 254 ? 11.987 -10.309 -18.085 1.00 98.44 254 GLU A N 1
ATOM 2013 C CA . GLU A 1 254 ? 12.147 -8.922 -18.537 1.00 98.44 254 GLU A CA 1
ATOM 2014 C C . GLU A 1 254 ? 11.514 -8.680 -19.921 1.00 98.44 254 GLU A C 1
ATOM 2016 O O . GLU A 1 254 ? 11.060 -7.569 -20.192 1.00 98.44 254 GLU A O 1
ATOM 2021 N N . THR A 1 255 ? 11.427 -9.694 -20.793 1.00 98.31 255 THR A N 1
ATOM 2022 C CA . THR A 1 255 ? 10.810 -9.543 -22.123 1.00 98.31 255 THR A CA 1
ATOM 2023 C C . THR A 1 255 ? 9.313 -9.289 -21.988 1.00 98.31 255 THR A C 1
ATOM 2025 O O . THR A 1 255 ? 8.812 -8.291 -22.510 1.00 98.31 255 THR A O 1
ATOM 2028 N N . LYS A 1 256 ? 8.611 -10.121 -21.209 1.00 98.38 256 LYS A N 1
ATOM 2029 C CA . LYS A 1 256 ? 7.178 -9.926 -20.925 1.00 98.38 256 LYS A CA 1
ATOM 2030 C C . LYS A 1 256 ? 6.911 -8.627 -20.175 1.00 98.38 256 LYS A C 1
ATOM 2032 O O . LYS A 1 256 ? 5.937 -7.939 -20.467 1.00 98.38 256 LYS A O 1
ATOM 2037 N N . MET A 1 257 ? 7.783 -8.253 -19.241 1.00 98.50 257 MET A N 1
ATOM 2038 C CA . MET A 1 257 ? 7.650 -6.980 -18.527 1.00 98.50 257 MET A CA 1
ATOM 2039 C C . MET A 1 257 ? 7.821 -5.779 -19.468 1.00 98.50 257 MET A C 1
ATOM 2041 O O . MET A 1 257 ? 7.053 -4.824 -19.374 1.00 98.50 257 MET A O 1
ATOM 2045 N N . LYS A 1 258 ? 8.764 -5.823 -20.423 1.00 98.25 258 LYS A N 1
ATOM 2046 C CA . LYS A 1 258 ? 8.907 -4.784 -21.462 1.00 98.25 258 LYS A CA 1
ATOM 2047 C C . LYS A 1 258 ? 7.655 -4.684 -22.338 1.00 98.25 258 LYS A C 1
ATOM 2049 O O . LYS A 1 258 ? 7.243 -3.576 -22.681 1.00 98.25 258 LYS A O 1
ATOM 2054 N N . GLU A 1 259 ? 7.047 -5.810 -22.708 1.00 97.88 259 GLU A N 1
ATOM 2055 C CA . GLU A 1 259 ? 5.777 -5.833 -23.447 1.00 97.88 259 GLU A CA 1
ATOM 2056 C C . GLU A 1 259 ? 4.631 -5.224 -22.633 1.00 97.88 259 GLU A C 1
ATOM 2058 O O . GLU A 1 259 ? 3.871 -4.400 -23.147 1.00 97.88 259 GLU A O 1
ATOM 2063 N N . GLU A 1 260 ? 4.538 -5.570 -21.348 1.00 97.81 260 GLU A N 1
ATOM 2064 C CA . GLU A 1 260 ? 3.552 -4.997 -20.437 1.00 97.81 260 GLU A CA 1
ATOM 2065 C C . GLU A 1 260 ? 3.725 -3.479 -20.297 1.00 97.81 260 GLU A C 1
ATOM 2067 O O . GLU A 1 260 ? 2.741 -2.747 -20.418 1.00 97.81 260 GLU A O 1
ATOM 2072 N N . ILE A 1 261 ? 4.960 -2.994 -20.119 1.00 97.12 261 ILE A N 1
ATOM 2073 C CA . ILE A 1 261 ? 5.270 -1.559 -20.069 1.00 97.12 261 ILE A CA 1
ATOM 2074 C C . ILE A 1 261 ? 4.795 -0.873 -21.350 1.00 97.12 261 ILE A C 1
ATOM 2076 O O . ILE A 1 261 ? 4.052 0.099 -21.273 1.00 97.12 261 ILE A O 1
ATOM 2080 N N . LYS A 1 262 ? 5.150 -1.393 -22.531 1.00 95.69 262 LYS A N 1
ATOM 2081 C CA . LYS A 1 262 ? 4.726 -0.808 -23.818 1.00 95.69 262 LYS A CA 1
ATOM 2082 C C . LYS A 1 262 ? 3.205 -0.741 -23.964 1.00 95.69 262 LYS A C 1
ATOM 2084 O O . LYS A 1 262 ? 2.694 0.173 -24.603 1.00 95.69 262 LYS A O 1
ATOM 2089 N N . LYS A 1 263 ? 2.483 -1.707 -23.388 1.00 96.50 263 LYS A N 1
ATOM 2090 C CA . LYS A 1 263 ? 1.017 -1.746 -23.403 1.00 96.50 263 LYS A CA 1
ATOM 2091 C C . LYS A 1 263 ? 0.394 -0.752 -22.420 1.00 96.50 263 LYS A C 1
ATOM 2093 O O . LYS A 1 263 ? -0.630 -0.152 -22.735 1.00 96.50 263 LYS A O 1
ATOM 2098 N N . LYS A 1 264 ? 0.958 -0.628 -21.218 1.00 96.31 264 LYS A N 1
ATOM 2099 C CA . LYS A 1 264 ? 0.339 0.091 -20.095 1.00 96.31 264 LYS A CA 1
ATOM 2100 C C . LYS A 1 264 ? 0.845 1.518 -19.901 1.00 96.31 264 LYS A C 1
ATOM 2102 O O . LYS A 1 264 ? 0.128 2.325 -19.319 1.00 96.31 264 LYS A O 1
ATOM 2107 N N . VAL A 1 265 ? 2.046 1.832 -20.372 1.00 95.06 265 VAL A N 1
ATOM 2108 C CA . VAL A 1 265 ? 2.747 3.087 -20.092 1.00 95.06 265 VAL A CA 1
ATOM 2109 C C . VAL A 1 265 ? 2.861 3.910 -21.373 1.00 95.06 265 VAL A C 1
ATOM 2111 O O . VAL A 1 265 ? 3.577 3.553 -22.309 1.00 95.06 265 VAL A O 1
ATOM 2114 N N . LYS A 1 266 ? 2.148 5.038 -21.425 1.00 92.75 266 LYS A N 1
ATOM 2115 C CA . LYS A 1 266 ? 2.147 5.970 -22.557 1.00 92.75 266 LYS A CA 1
ATOM 2116 C C . LYS A 1 266 ? 3.317 6.934 -22.400 1.00 92.75 266 LYS A C 1
ATOM 2118 O O . LYS A 1 266 ? 3.224 7.941 -21.710 1.00 92.75 266 LYS A O 1
ATOM 2123 N N . MET A 1 267 ? 4.424 6.631 -23.069 1.00 88.44 267 MET A N 1
ATOM 2124 C CA . MET A 1 267 ? 5.612 7.488 -23.078 1.00 88.44 267 MET A CA 1
ATOM 2125 C C . MET A 1 267 ? 5.456 8.574 -24.151 1.00 88.44 267 MET A C 1
ATOM 2127 O O . MET A 1 267 ? 5.776 8.371 -25.326 1.00 88.44 267 MET A O 1
ATOM 2131 N N . ARG A 1 268 ? 4.911 9.737 -23.776 1.00 74.50 268 ARG A N 1
ATOM 2132 C CA . ARG A 1 268 ? 4.771 10.881 -24.689 1.00 74.50 268 ARG A CA 1
ATOM 2133 C C . ARG A 1 268 ? 6.097 11.621 -24.831 1.00 74.50 268 ARG A C 1
ATOM 2135 O O . ARG A 1 268 ? 6.371 12.583 -24.127 1.00 74.50 268 ARG A O 1
ATOM 2142 N N . GLY A 1 269 ? 6.900 11.199 -25.799 1.00 61.12 269 GLY A N 1
ATOM 2143 C CA . GLY A 1 269 ? 8.095 11.934 -26.201 1.00 61.12 269 GLY A CA 1
ATOM 2144 C C . GLY A 1 269 ? 9.232 11.000 -26.553 1.00 61.12 269 GLY A C 1
ATOM 2145 O O . GLY A 1 269 ? 9.796 10.380 -25.669 1.00 61.12 269 GLY A O 1
ATOM 2146 N N . ILE A 1 270 ? 9.517 10.908 -27.855 1.00 53.50 270 ILE A N 1
ATOM 2147 C CA . ILE A 1 270 ? 10.813 10.633 -28.514 1.00 53.50 270 ILE A CA 1
ATOM 2148 C C . ILE A 1 270 ? 10.550 10.097 -29.927 1.00 53.50 270 ILE A C 1
ATOM 2150 O O . ILE A 1 270 ? 11.215 10.544 -30.860 1.00 53.50 270 ILE A O 1
ATOM 2154 N N . LEU A 1 271 ? 9.527 9.253 -30.138 1.00 51.69 271 LEU A N 1
ATOM 2155 C CA . LEU A 1 271 ? 9.251 8.716 -31.482 1.00 51.69 271 LEU A CA 1
ATOM 2156 C C . LEU A 1 271 ? 8.927 9.817 -32.508 1.00 51.69 271 LEU A C 1
ATOM 2158 O O . LEU A 1 271 ? 9.385 9.738 -33.644 1.00 51.69 271 LEU A O 1
ATOM 2162 N N . SER A 1 272 ? 8.227 10.886 -32.108 1.00 53.12 272 SER A N 1
ATOM 2163 C CA . SER A 1 272 ? 7.968 12.030 -32.995 1.00 53.12 272 SER A CA 1
ATOM 2164 C C . SER A 1 272 ? 9.222 12.856 -33.310 1.00 53.12 272 SER A C 1
ATOM 2166 O O . SER A 1 272 ? 9.292 13.443 -34.384 1.00 53.12 272 SER A O 1
ATOM 2168 N N . LYS A 1 273 ? 10.236 12.872 -32.430 1.00 54.06 273 LYS A N 1
ATOM 2169 C CA . LYS A 1 273 ? 11.512 13.568 -32.677 1.00 54.06 273 LYS A CA 1
ATOM 2170 C C . LYS A 1 273 ? 12.478 12.741 -33.532 1.00 54.06 273 LYS A C 1
ATOM 2172 O O . LYS A 1 273 ? 13.191 13.326 -34.336 1.00 54.06 273 LYS A O 1
ATOM 2177 N N . MET A 1 274 ? 12.480 11.407 -33.413 1.00 51.88 274 MET A N 1
ATOM 2178 C CA . MET A 1 274 ? 13.294 10.544 -34.287 1.00 51.88 274 MET A CA 1
ATOM 2179 C C . MET A 1 274 ? 12.693 10.368 -35.688 1.00 51.88 274 MET A C 1
ATOM 2181 O O . MET A 1 274 ? 13.433 10.404 -36.665 1.00 51.88 274 MET A O 1
ATOM 2185 N N . LEU A 1 275 ? 11.370 10.212 -35.817 1.00 53.66 275 LEU A N 1
ATOM 2186 C CA . LEU A 1 275 ? 10.728 10.038 -37.130 1.00 53.66 275 LEU A CA 1
ATOM 2187 C C . LEU A 1 275 ? 10.422 11.373 -37.828 1.00 53.66 275 LEU A C 1
ATOM 2189 O O . LEU A 1 275 ? 10.475 11.443 -39.054 1.00 53.66 275 LEU A O 1
ATOM 2193 N N . GLY A 1 276 ? 10.183 12.450 -37.073 1.00 50.97 276 GLY A N 1
ATOM 2194 C CA . GLY A 1 276 ? 9.961 13.795 -37.620 1.00 50.97 276 GLY A CA 1
ATOM 2195 C C . GLY A 1 276 ? 11.223 14.501 -38.132 1.00 50.97 276 GLY A C 1
ATOM 2196 O O . GLY A 1 276 ? 11.113 15.538 -38.775 1.00 50.97 276 GLY A O 1
ATOM 2197 N N . GLY A 1 277 ? 12.420 13.953 -37.880 1.00 50.88 277 GLY A N 1
ATOM 2198 C CA . GLY A 1 277 ? 13.686 14.479 -38.409 1.00 50.88 277 GLY A CA 1
ATOM 2199 C C . GLY A 1 277 ? 14.039 13.994 -39.820 1.00 50.88 277 GLY A C 1
ATOM 2200 O O . GLY A 1 277 ? 14.922 14.570 -40.449 1.00 50.88 277 GLY A O 1
ATOM 2201 N N . ILE A 1 278 ? 13.366 12.953 -40.327 1.00 53.81 278 ILE A N 1
ATOM 2202 C CA . ILE A 1 278 ? 13.658 12.360 -41.648 1.00 53.81 278 ILE A CA 1
ATOM 2203 C C . ILE A 1 278 ? 12.586 12.729 -42.691 1.00 53.81 278 ILE A C 1
ATOM 2205 O O . ILE A 1 278 ? 12.866 12.724 -43.886 1.00 53.81 278 ILE A O 1
ATOM 2209 N N . PHE A 1 279 ? 11.391 13.156 -42.271 1.00 47.47 279 PHE A N 1
ATOM 2210 C CA . PHE A 1 279 ? 10.330 13.594 -43.180 1.00 47.47 279 PHE A CA 1
ATOM 2211 C C . PHE A 1 279 ? 9.599 14.817 -42.616 1.00 47.47 279 PHE A C 1
ATOM 2213 O O . PHE A 1 279 ? 8.782 14.663 -41.712 1.00 47.47 279 PHE A O 1
ATOM 2220 N N . GLY A 1 280 ? 9.836 16.023 -43.155 1.00 44.56 280 GLY A N 1
ATOM 2221 C CA . GLY A 1 280 ? 8.904 17.125 -42.875 1.00 44.56 280 GLY A CA 1
ATOM 2222 C C . GLY A 1 280 ? 9.340 18.580 -43.035 1.00 44.56 280 GLY A C 1
ATOM 2223 O O . GLY A 1 280 ? 8.887 19.401 -42.249 1.00 44.56 280 GLY A O 1
ATOM 2224 N N . ASN A 1 281 ? 10.104 18.954 -44.068 1.00 45.19 281 ASN A N 1
ATOM 2225 C CA . ASN A 1 281 ? 9.862 20.255 -44.712 1.00 45.19 281 ASN A CA 1
ATOM 2226 C C . ASN A 1 281 ? 8.766 20.029 -45.760 1.00 45.19 281 ASN A C 1
ATOM 2228 O O . ASN A 1 281 ? 9.048 19.761 -46.924 1.00 45.19 281 ASN A O 1
ATOM 2232 N N . GLY A 1 282 ? 7.510 20.041 -45.320 1.00 44.78 282 GLY A N 1
ATOM 2233 C CA . GLY A 1 282 ? 6.360 19.769 -46.174 1.00 44.78 282 GLY A CA 1
ATOM 2234 C C . GLY A 1 282 ? 5.129 20.476 -45.641 1.00 44.78 282 GLY A C 1
ATOM 2235 O O . GLY A 1 282 ? 4.507 20.017 -44.692 1.00 44.78 282 GLY A O 1
ATOM 2236 N N . LEU A 1 283 ? 4.831 21.620 -46.254 1.00 47.03 283 LEU A N 1
ATOM 2237 C CA . LEU A 1 283 ? 3.600 22.386 -46.114 1.00 47.03 283 LEU A CA 1
ATOM 2238 C C . LEU A 1 283 ? 2.340 21.506 -46.025 1.00 47.03 283 LEU A C 1
ATOM 2240 O O . LEU A 1 283 ? 2.161 20.614 -46.849 1.00 47.03 283 LEU A O 1
ATOM 2244 N N . GLY A 1 284 ? 1.384 21.919 -45.187 1.00 45.03 284 GLY A N 1
ATOM 2245 C CA . GLY A 1 284 ? -0.025 21.839 -45.579 1.00 45.03 284 GLY A CA 1
ATOM 2246 C C . GLY A 1 284 ? -1.026 21.369 -44.526 1.00 45.03 284 GLY A C 1
ATOM 2247 O O . GLY A 1 284 ? -1.136 20.185 -44.253 1.00 45.03 284 GLY A O 1
ATOM 2248 N N . GLN A 1 285 ? -1.866 22.327 -44.123 1.00 40.78 285 GLN A N 1
ATOM 2249 C CA . GLN A 1 285 ? -3.316 22.200 -43.895 1.00 40.78 285 GLN A CA 1
ATOM 2250 C C . GLN A 1 285 ? -3.854 21.574 -42.590 1.00 40.78 285 GLN A C 1
ATOM 2252 O O . GLN A 1 285 ? -3.826 20.373 -42.364 1.00 40.78 285 GLN A O 1
ATOM 2257 N N . ASN A 1 286 ? -4.480 22.457 -41.796 1.00 48.62 286 ASN A N 1
ATOM 2258 C CA . ASN A 1 286 ? -5.853 22.389 -41.265 1.00 48.62 286 ASN A CA 1
ATOM 2259 C C . ASN A 1 286 ? -6.558 21.019 -41.217 1.00 48.62 286 ASN A C 1
ATOM 2261 O O . ASN A 1 286 ? -6.897 20.490 -42.272 1.00 48.62 286 ASN A O 1
ATOM 2265 N N . LYS A 1 287 ? -7.069 20.633 -40.036 1.00 39.22 287 LYS A N 1
ATOM 2266 C CA . LYS A 1 287 ? -8.528 20.555 -39.795 1.00 39.22 287 LYS A CA 1
ATOM 2267 C C . LYS A 1 287 ? -8.892 20.264 -38.334 1.00 39.22 287 LYS A C 1
ATOM 2269 O O . LYS A 1 287 ? -8.282 19.434 -37.676 1.00 39.22 287 LYS A O 1
ATOM 2274 N N . LEU A 1 288 ? -9.942 20.969 -37.915 1.00 46.66 288 LEU A N 1
ATOM 2275 C CA . LEU A 1 288 ? -10.835 20.751 -36.777 1.00 46.66 288 LEU A CA 1
ATOM 2276 C C . LEU A 1 288 ? -11.298 19.298 -36.587 1.00 46.66 288 LEU A C 1
ATOM 2278 O O . LEU A 1 288 ? -11.454 18.591 -37.582 1.00 46.66 288 LEU A O 1
ATOM 2282 N N . LEU A 1 289 ? -11.641 18.969 -35.331 1.00 38.09 289 LEU A N 1
ATOM 2283 C CA . LEU A 1 289 ? -12.796 18.194 -34.808 1.00 38.09 289 LEU A CA 1
ATOM 2284 C C . LEU A 1 289 ? -12.382 17.629 -33.429 1.00 38.09 289 LEU A C 1
ATOM 2286 O O . LEU A 1 289 ? -11.252 17.181 -33.286 1.00 38.09 289 LEU A O 1
ATOM 2290 N N . GLY A 1 290 ? -13.181 17.604 -32.369 1.00 34.03 290 GLY A N 1
ATOM 2291 C CA . GLY A 1 290 ? -14.560 18.007 -32.128 1.00 34.03 290 GLY A CA 1
ATOM 2292 C C . GLY A 1 290 ? -14.846 17.788 -30.635 1.00 34.03 290 GLY A C 1
ATOM 2293 O O . GLY A 1 290 ? -14.216 16.939 -30.003 1.00 34.03 290 GLY A O 1
ATOM 2294 N N . ASP A 1 291 ? -15.748 18.596 -30.085 1.00 43.53 291 ASP A N 1
ATOM 2295 C CA . ASP A 1 291 ? -16.279 18.446 -28.733 1.00 43.53 291 ASP A CA 1
ATOM 2296 C C . ASP A 1 291 ? -17.110 17.159 -28.642 1.00 43.53 291 ASP A C 1
ATOM 2298 O O . ASP A 1 291 ? -18.057 16.981 -29.411 1.00 43.53 291 ASP A O 1
ATOM 2302 N N . GLU A 1 292 ? -16.791 16.283 -27.688 1.00 41.00 292 GLU A N 1
ATOM 2303 C CA . GLU A 1 292 ? -17.691 15.209 -27.269 1.00 41.00 292 GLU A CA 1
ATOM 2304 C C . GLU A 1 292 ? -18.121 15.411 -25.817 1.00 41.00 292 GLU A C 1
ATOM 2306 O O . GLU A 1 292 ? -17.322 15.646 -24.907 1.00 41.00 292 GLU A O 1
ATOM 2311 N N . ALA A 1 293 ? -19.440 15.355 -25.660 1.00 41.81 293 ALA A N 1
ATOM 2312 C CA . ALA A 1 293 ? -20.200 15.572 -24.452 1.00 41.81 293 ALA A CA 1
ATOM 2313 C C . ALA A 1 293 ? -19.912 14.499 -23.394 1.00 41.81 293 ALA A C 1
ATOM 2315 O O . ALA A 1 293 ? -19.986 13.298 -23.658 1.00 41.81 293 ALA A O 1
ATOM 2316 N N . PHE A 1 294 ? -19.654 14.948 -22.167 1.00 38.12 294 PHE A N 1
ATOM 2317 C CA . PHE A 1 294 ? -19.685 14.098 -20.985 1.00 38.12 294 PHE A CA 1
ATOM 2318 C C . PHE A 1 294 ? -21.142 13.799 -20.625 1.00 38.12 294 PHE A C 1
ATOM 2320 O O . PHE A 1 294 ? -21.906 14.704 -20.297 1.00 38.12 294 PHE A O 1
ATOM 2327 N N . GLY A 1 295 ? -21.519 12.525 -20.722 1.00 34.81 295 GLY A N 1
ATOM 2328 C CA . GLY A 1 295 ? -22.767 12.008 -20.178 1.00 34.81 295 GLY A CA 1
ATOM 2329 C C . GLY A 1 295 ? -22.638 11.783 -18.675 1.00 34.81 295 GLY A C 1
ATOM 2330 O O . GLY A 1 295 ? -21.723 11.090 -18.224 1.00 34.81 295 GLY A O 1
ATOM 2331 N N . ASP A 1 296 ? -23.566 12.360 -17.920 1.00 37.31 296 ASP A N 1
ATOM 2332 C CA . ASP A 1 296 ? -23.757 12.088 -16.501 1.00 37.31 296 ASP A CA 1
ATOM 2333 C C . ASP A 1 296 ? -24.125 10.613 -16.301 1.00 37.31 296 ASP A C 1
ATOM 2335 O O . ASP A 1 296 ? -25.102 10.112 -16.862 1.00 37.31 296 ASP A O 1
ATOM 2339 N N . SER A 1 297 ? -23.328 9.906 -15.500 1.00 39.44 297 SER A N 1
ATOM 2340 C CA . SER A 1 297 ? -23.659 8.557 -15.039 1.00 39.44 297 SER A CA 1
ATOM 2341 C C . SER A 1 297 ? -24.102 8.624 -13.582 1.00 39.44 297 SER A C 1
ATOM 2343 O O . SER A 1 297 ? -23.349 9.035 -12.701 1.00 39.44 297 SER A O 1
ATOM 2345 N N . GLU A 1 298 ? -25.361 8.254 -13.352 1.00 35.94 298 GLU A N 1
ATOM 2346 C CA . GLU A 1 298 ? -25.966 8.116 -12.031 1.00 35.94 298 GLU A CA 1
ATOM 2347 C C . GLU A 1 298 ? -25.239 7.027 -11.229 1.00 35.94 298 GLU A C 1
ATOM 2349 O O . GLU A 1 298 ? -25.301 5.837 -11.547 1.00 35.94 298 GLU A O 1
ATOM 2354 N N . ASN A 1 299 ? -24.567 7.437 -10.153 1.00 34.53 299 ASN A N 1
ATOM 2355 C CA . ASN A 1 299 ? -24.065 6.525 -9.133 1.00 34.53 299 ASN A CA 1
ATOM 2356 C C . ASN A 1 299 ? -25.244 6.008 -8.300 1.00 34.53 299 ASN A C 1
ATOM 2358 O O . ASN A 1 299 ? -25.810 6.733 -7.480 1.00 34.53 299 ASN A O 1
ATOM 2362 N N . LYS A 1 300 ? -25.592 4.732 -8.484 1.00 34.00 300 LYS A N 1
ATOM 2363 C CA . LYS A 1 300 ? -26.419 3.990 -7.529 1.00 34.00 300 LYS A CA 1
ATOM 2364 C C . LYS A 1 300 ? -25.587 3.714 -6.280 1.00 34.00 300 LYS A C 1
ATOM 2366 O O . LYS A 1 300 ? -24.573 3.026 -6.344 1.00 34.00 300 LYS A O 1
ATOM 2371 N N . SER A 1 301 ? -26.019 4.280 -5.161 1.00 33.19 301 SER A N 1
ATOM 2372 C CA . SER A 1 301 ? -25.498 3.992 -3.831 1.00 33.19 301 SER A CA 1
ATOM 2373 C C . SER A 1 301 ? -25.961 2.605 -3.385 1.00 33.19 301 SER A C 1
ATOM 2375 O O . SER A 1 301 ? -27.150 2.409 -3.118 1.00 33.19 301 SER A O 1
ATOM 2377 N N . ASP A 1 302 ? -25.030 1.662 -3.290 1.00 34.66 302 ASP A N 1
ATOM 2378 C CA . ASP A 1 302 ? -25.267 0.394 -2.610 1.00 34.66 302 ASP A CA 1
ATOM 2379 C C . ASP A 1 302 ? -25.377 0.646 -1.098 1.00 34.66 302 ASP A C 1
ATOM 2381 O O . ASP A 1 302 ? -24.534 1.296 -0.475 1.00 34.66 302 ASP A O 1
ATOM 2385 N N . SER A 1 303 ? -26.473 0.173 -0.512 1.00 32.72 303 SER A N 1
ATOM 2386 C CA . SER A 1 303 ? -26.770 0.270 0.913 1.00 32.72 303 SER A CA 1
ATOM 2387 C C . SER A 1 303 ? -25.797 -0.590 1.720 1.00 32.72 303 SER A C 1
ATOM 2389 O O . SER A 1 303 ? -25.821 -1.816 1.619 1.00 32.72 303 SER A O 1
ATOM 2391 N N . HIS A 1 304 ? -24.970 0.049 2.547 1.00 34.78 304 HIS A N 1
ATOM 2392 C CA . HIS A 1 304 ? -24.148 -0.630 3.544 1.00 34.78 304 HIS A CA 1
ATOM 2393 C C . HIS A 1 304 ? -25.033 -1.303 4.604 1.00 34.78 304 HIS A C 1
ATOM 2395 O O . HIS A 1 304 ? -25.695 -0.626 5.391 1.00 34.78 304 HIS A O 1
ATOM 2401 N N . GLU A 1 305 ? -25.020 -2.635 4.641 1.00 33.72 305 GLU A N 1
ATOM 2402 C CA . GLU A 1 305 ? -25.523 -3.414 5.773 1.00 33.72 305 GLU A CA 1
ATOM 2403 C C . GLU A 1 305 ? -24.655 -3.142 7.012 1.00 33.72 305 GLU A C 1
ATOM 2405 O O . GLU A 1 305 ? -23.435 -3.330 7.002 1.00 33.72 305 GLU A O 1
ATOM 2410 N N . SER A 1 306 ? -25.287 -2.684 8.092 1.00 33.81 306 SER A N 1
ATOM 2411 C CA . SER A 1 306 ? -24.671 -2.570 9.409 1.00 33.81 306 SER A CA 1
ATOM 2412 C C . SER A 1 306 ? -24.529 -3.962 10.030 1.00 33.81 306 SER A C 1
ATOM 2414 O O . SER A 1 306 ? -25.510 -4.664 10.266 1.00 33.81 306 SER A O 1
ATOM 2416 N N . LEU A 1 307 ? -23.292 -4.378 10.306 1.00 33.56 307 LEU A N 1
ATOM 2417 C CA . LEU A 1 307 ? -23.027 -5.620 11.032 1.00 33.56 307 LEU A CA 1
ATOM 2418 C C . LEU A 1 307 ? -23.202 -5.408 12.550 1.00 33.56 307 LEU A C 1
ATOM 2420 O O . LEU A 1 307 ? -22.832 -4.347 13.059 1.00 33.56 307 LEU A O 1
ATOM 2424 N N . PRO A 1 308 ? -23.727 -6.401 13.292 1.00 34.16 308 PRO A N 1
ATOM 2425 C CA . PRO A 1 308 ? -23.912 -6.306 14.737 1.00 34.16 308 PRO A CA 1
ATOM 2426 C C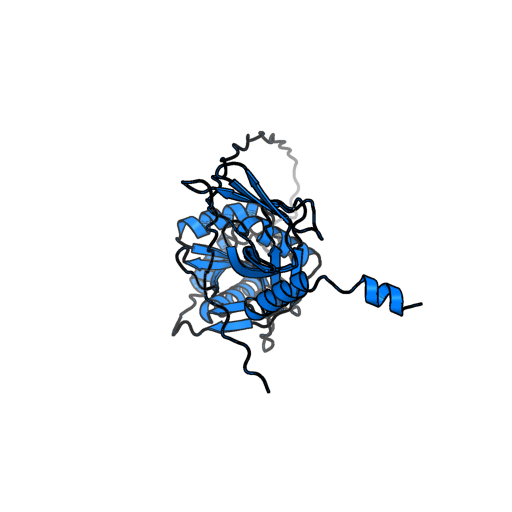 . PRO A 1 308 ? -22.571 -6.401 15.480 1.00 34.16 308 PRO A C 1
ATOM 2428 O O . PRO A 1 308 ? -21.787 -7.326 15.267 1.00 34.16 308 PRO A O 1
ATOM 2431 N N . TYR A 1 309 ? -22.322 -5.453 16.384 1.00 40.62 309 TYR A N 1
ATOM 2432 C CA . TYR A 1 309 ? -21.197 -5.489 17.318 1.00 40.62 309 TYR A CA 1
ATOM 2433 C C . TYR A 1 309 ? -21.442 -6.553 18.397 1.00 40.62 309 TYR A C 1
ATOM 2435 O O . TYR A 1 309 ? -22.528 -6.630 18.972 1.00 40.62 309 TYR A O 1
ATOM 2443 N N . ALA A 1 310 ? -20.430 -7.366 18.700 1.00 32.69 310 ALA A N 1
ATOM 2444 C CA . ALA A 1 310 ? -20.478 -8.315 19.807 1.00 32.69 310 ALA A CA 1
ATOM 2445 C C . ALA A 1 310 ? -19.888 -7.668 21.069 1.00 32.69 310 ALA A C 1
ATOM 2447 O O . ALA A 1 310 ? -18.676 -7.504 21.178 1.00 32.69 310 ALA A O 1
ATOM 2448 N N . ILE A 1 311 ? -20.735 -7.329 22.043 1.00 39.84 311 ILE A N 1
ATOM 2449 C CA . ILE A 1 311 ? -20.290 -6.892 23.372 1.00 39.84 311 ILE A CA 1
ATOM 2450 C C . ILE A 1 311 ? -19.977 -8.147 24.198 1.00 39.84 311 ILE A C 1
ATOM 2452 O O . ILE A 1 311 ? -20.879 -8.912 24.544 1.00 39.84 311 ILE A O 1
ATOM 2456 N N . ARG A 1 312 ? -18.701 -8.387 24.519 1.00 33.97 312 ARG A N 1
ATOM 2457 C CA . ARG A 1 312 ? -18.303 -9.427 25.482 1.00 33.97 312 ARG A CA 1
ATOM 2458 C C . ARG A 1 312 ? -18.229 -8.827 26.882 1.00 33.97 312 ARG A C 1
ATOM 2460 O O . ARG A 1 312 ? -17.356 -8.018 27.165 1.00 33.97 312 ARG A O 1
ATOM 2467 N N . ILE A 1 313 ? -19.119 -9.269 27.764 1.00 38.22 313 ILE A N 1
ATOM 2468 C CA . ILE A 1 313 ? -19.059 -8.980 29.201 1.00 38.22 313 ILE A CA 1
ATOM 2469 C C . ILE A 1 313 ? -18.290 -10.132 29.856 1.00 38.22 313 ILE A C 1
ATOM 2471 O O . ILE A 1 313 ? -18.797 -11.255 29.901 1.00 38.22 313 ILE A O 1
ATOM 2475 N N . SER A 1 314 ? -17.062 -9.894 30.327 1.00 32.81 314 SER A N 1
ATOM 2476 C CA . SER A 1 314 ? -16.357 -10.874 31.159 1.00 32.81 314 SER A CA 1
ATOM 2477 C C . SER A 1 314 ? -16.766 -10.688 32.623 1.00 32.81 314 SER A C 1
ATOM 2479 O O . SER A 1 314 ? -16.642 -9.609 33.194 1.00 32.81 314 SER A O 1
ATOM 2481 N N . ASN A 1 315 ? -17.267 -11.759 33.240 1.00 32.97 315 ASN A N 1
ATOM 2482 C CA . ASN A 1 315 ? -17.563 -11.819 34.677 1.00 32.97 315 ASN A CA 1
ATOM 2483 C C . ASN A 1 315 ? -16.396 -12.458 35.446 1.00 32.97 315 ASN A C 1
ATOM 2485 O O . ASN A 1 315 ? -16.620 -13.237 36.374 1.00 32.97 315 ASN A O 1
ATOM 2489 N N . GLU A 1 316 ? -15.151 -12.211 35.032 1.00 37.44 316 GLU A N 1
ATOM 2490 C CA . GLU A 1 316 ? -14.018 -12.797 35.742 1.00 37.44 316 GLU A CA 1
ATOM 2491 C C . GLU A 1 316 ? -13.870 -12.141 37.124 1.00 37.44 316 GLU A C 1
ATOM 2493 O O . GLU A 1 316 ? -13.801 -10.912 37.224 1.00 37.44 316 GLU A O 1
ATOM 2498 N N . PRO A 1 317 ? -13.851 -12.934 38.210 1.00 34.25 317 PRO A N 1
ATOM 2499 C CA . PRO A 1 317 ? -13.643 -12.399 39.542 1.00 34.25 317 PRO A CA 1
ATOM 2500 C C . PRO A 1 317 ? -12.240 -11.798 39.635 1.00 34.25 317 PRO A C 1
ATOM 2502 O O . PRO A 1 317 ? -11.242 -12.466 39.364 1.00 34.25 317 PRO A O 1
ATOM 2505 N N . ILE A 1 318 ? -12.170 -10.532 40.049 1.00 43.16 318 ILE A N 1
ATOM 2506 C CA . ILE A 1 318 ? -10.909 -9.845 40.330 1.00 43.16 318 ILE A CA 1
ATOM 2507 C C . ILE A 1 318 ? -10.172 -10.648 41.416 1.00 43.16 318 ILE A C 1
ATOM 2509 O O . ILE A 1 318 ? -10.733 -10.836 42.502 1.00 43.16 318 ILE A O 1
ATOM 2513 N N . PRO A 1 319 ? -8.939 -11.130 41.166 1.00 45.16 319 PRO A N 1
ATOM 2514 C CA . PRO A 1 319 ? -8.185 -11.851 42.177 1.00 45.16 319 PRO A CA 1
ATOM 2515 C C . PRO A 1 319 ? -7.946 -10.937 43.388 1.00 45.16 319 PRO A C 1
ATOM 2517 O O . PRO A 1 319 ? -7.655 -9.747 43.221 1.00 45.16 319 PRO A O 1
ATOM 2520 N N . PRO A 1 320 ? -8.086 -11.456 44.620 1.00 47.47 320 PRO A N 1
ATOM 2521 C CA . PRO A 1 320 ? -7.918 -10.647 45.816 1.00 47.47 320 PRO A C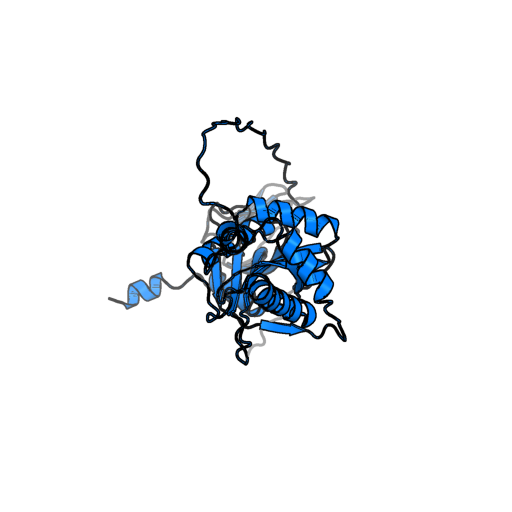A 1
ATOM 2522 C C . PRO A 1 320 ? -6.507 -10.054 45.845 1.00 47.47 320 PRO A C 1
ATOM 2524 O O . PRO A 1 320 ? -5.519 -10.771 45.678 1.00 47.47 320 PRO A O 1
ATOM 2527 N N . LYS A 1 321 ? -6.415 -8.736 46.073 1.00 51.75 321 LYS A N 1
ATOM 2528 C CA . LYS A 1 321 ? -5.137 -8.062 46.322 1.00 51.75 321 LYS A CA 1
ATOM 2529 C C . LYS A 1 321 ? -4.440 -8.760 47.487 1.00 51.75 321 LYS A C 1
ATOM 2531 O O . LYS A 1 321 ? -4.978 -8.793 48.596 1.00 51.75 321 LYS A O 1
ATOM 2536 N N . GLN A 1 322 ? -3.253 -9.303 47.233 1.00 47.72 322 GLN A N 1
ATOM 2537 C CA . GLN A 1 322 ? -2.361 -9.733 48.300 1.00 47.72 322 GLN A CA 1
ATOM 2538 C C . GLN A 1 322 ? -2.008 -8.489 49.120 1.00 47.72 322 GLN A C 1
ATOM 2540 O O . GLN A 1 322 ? -1.567 -7.481 48.571 1.00 47.72 322 GLN A O 1
ATOM 2545 N N . LYS A 1 323 ? -2.318 -8.528 50.417 1.00 56.81 323 LYS A N 1
ATOM 2546 C CA . LYS A 1 323 ? -1.853 -7.516 51.363 1.00 56.81 323 LYS A CA 1
ATOM 2547 C C . LYS A 1 323 ? -0.366 -7.776 51.596 1.00 56.81 323 LYS A C 1
ATOM 2549 O O . LYS A 1 323 ? -0.034 -8.858 52.078 1.00 56.81 323 LYS A O 1
ATOM 2554 N N . GLU A 1 324 ? 0.471 -6.818 51.216 1.00 59.50 324 GLU A N 1
ATOM 2555 C CA . GLU A 1 324 ? 1.816 -6.658 51.785 1.00 59.50 324 GLU A CA 1
ATOM 2556 C C . GLU A 1 324 ? 1.720 -6.117 53.217 1.00 59.50 324 GLU A C 1
ATOM 2558 O O . GLU A 1 324 ? 0.799 -5.304 53.482 1.00 59.50 324 GLU A O 1
#

Secondary structure (DSSP, 8-state):
-HHHHHHHT---HHHHHHHHHHHHHSSEEEEEHHHHHHHHHHHHHHHHHH--TTB--EEEEEEETT--S--B-EEEEPSSEEEBBTB----HHHHHHHHHHHHHTTEEEEEEEEE-TTSPP---HHHHHHHHHHHHHHTTTSEEEEEEEEEEES-EEEEETTEEEEEETTEEEEEEEEE-SS-------SEEEEEEEEEEEEEEEEEE---TT----EEEEEEEEE-TT-S-PPEEEEE-EEEEEP--S----HHHHHHHHHHHEEE-SSHHHHHTTTS-------------------------PPPPP------PPPPPPPP-